Protein AF-A0A974S8L0-F1 (afdb_monomer_lite)

Organism: NCBI:txid2803784

InterPro domains:
  IPR029044 Nucleotide-diphospho-sugar transferases [G3DSA:3.90.550.10] (11-105)
  IPR029044 Nucleotide-diphospho-sugar transferases [SSF53448] (39-127)
  IPR032719 Glycosyltransferase WbsX [PTHR41244] (120-199)
  IPR060009 Glycosyltransferase WbsX, N-terminal domain [PF14307] (139-199)

Foldseek 3Di:
DAAPVQFDCALAWAAALLRDIDRPRHRHHCVDVVSQDKDFHLFGDPVDDDDDPVLCVVVVHFDCQLPPDECSRSVSSVVCVVVVHTHMRHSVDDDHDHPCPVVVVPDPVVVVVSNVSNSVVNCVVCNVVNVVLQDWDWDWDDDLFLADDPVCCVPPNPPDGCVVVLQPDDDPDPPRDDSPADDPLHSDHSVDVVSVVVLVPDDDDPDPPDDPGPGDRDRPDDDDDDDDDDDDDDDDDDDDDDDDDDDDDDDPDDDDDDDDDDDDDDD

Radius of gyration: 26.49 Å; chains: 1; bounding box: 68×62×64 Å

Structure (mmCIF, N/CA/C/O backbone):
data_AF-A0A974S8L0-F1
#
_entry.id   AF-A0A974S8L0-F1
#
loop_
_atom_site.group_PDB
_atom_site.id
_atom_site.type_symbol
_atom_site.label_atom_id
_atom_site.label_alt_id
_atom_site.label_comp_id
_atom_site.label_asym_id
_atom_site.label_entity_id
_atom_site.label_seq_id
_atom_site.pdbx_PDB_ins_code
_atom_site.Cartn_x
_atom_site.Cartn_y
_atom_site.Cartn_z
_atom_site.occupancy
_atom_site.B_iso_or_equiv
_atom_site.auth_seq_id
_atom_site.auth_comp_id
_atom_site.auth_asym_id
_atom_site.auth_atom_id
_atom_site.pdbx_PDB_model_num
ATOM 1 N N . MET A 1 1 ? 4.505 -12.274 -2.810 1.00 94.00 1 MET A N 1
ATOM 2 C CA . MET A 1 1 ? 5.788 -12.666 -3.439 1.00 94.00 1 MET A CA 1
ATOM 3 C C . MET A 1 1 ? 6.814 -12.930 -2.352 1.00 94.00 1 MET A C 1
ATOM 5 O O . MET A 1 1 ? 6.882 -12.153 -1.404 1.00 94.00 1 MET A O 1
ATOM 9 N N . LEU A 1 2 ? 7.592 -14.001 -2.487 1.00 96.12 2 LEU A N 1
ATOM 10 C CA . LEU A 1 2 ? 8.579 -14.453 -1.506 1.00 96.12 2 LEU A CA 1
ATOM 11 C C . LEU A 1 2 ? 9.992 -14.425 -2.096 1.00 96.12 2 LEU A C 1
ATOM 13 O O . LEU A 1 2 ? 10.177 -14.644 -3.295 1.00 96.12 2 LEU A O 1
ATOM 17 N N . PHE A 1 3 ? 10.982 -14.203 -1.240 1.00 94.88 3 PHE A N 1
ATOM 18 C CA . PHE A 1 3 ? 12.377 -14.482 -1.555 1.00 94.88 3 PHE A CA 1
ATOM 19 C C . PHE A 1 3 ? 12.633 -16.000 -1.598 1.00 94.88 3 PHE A C 1
ATOM 21 O O . PHE A 1 3 ? 11.868 -16.770 -1.012 1.00 94.88 3 PHE A O 1
ATOM 28 N N . PRO A 1 4 ? 13.738 -16.461 -2.220 1.00 94.38 4 PRO A N 1
ATOM 29 C CA . PRO A 1 4 ? 14.104 -17.882 -2.234 1.00 94.38 4 PRO A CA 1
ATOM 30 C C . PRO A 1 4 ? 14.345 -18.489 -0.846 1.00 94.38 4 PRO A C 1
ATOM 32 O O . PRO A 1 4 ? 14.264 -19.700 -0.687 1.00 94.38 4 PRO A O 1
ATOM 35 N N . ASP A 1 5 ? 14.636 -17.657 0.157 1.00 94.44 5 ASP A N 1
ATOM 36 C CA . ASP A 1 5 ? 14.804 -18.068 1.554 1.00 94.44 5 ASP A CA 1
ATOM 37 C C . ASP A 1 5 ? 13.479 -18.128 2.342 1.00 94.44 5 ASP A C 1
ATOM 39 O O . ASP A 1 5 ? 13.491 -18.346 3.552 1.00 94.44 5 ASP A O 1
ATOM 43 N N . GLY A 1 6 ? 12.342 -17.922 1.670 1.00 95.25 6 GLY A N 1
ATOM 44 C CA . GLY A 1 6 ? 11.003 -17.979 2.255 1.00 95.25 6 GLY A CA 1
ATOM 45 C C . GLY A 1 6 ? 10.542 -16.691 2.938 1.00 95.25 6 GLY A C 1
ATOM 46 O O . GLY A 1 6 ? 9.380 -16.606 3.329 1.00 95.25 6 GLY A O 1
ATOM 47 N N . ARG A 1 7 ? 11.392 -15.661 3.065 1.00 96.62 7 ARG A N 1
ATOM 48 C CA . ARG A 1 7 ? 10.963 -14.370 3.628 1.00 96.62 7 ARG A CA 1
ATOM 49 C C . ARG A 1 7 ? 10.050 -13.623 2.666 1.00 96.62 7 ARG A C 1
ATOM 51 O O . ARG A 1 7 ? 10.174 -13.735 1.444 1.00 96.62 7 ARG A O 1
ATOM 58 N N . LEU A 1 8 ? 9.168 -12.793 3.214 1.00 96.75 8 LEU A N 1
ATOM 59 C CA . LEU A 1 8 ? 8.282 -11.958 2.417 1.00 96.75 8 LEU A CA 1
ATOM 60 C C . LEU A 1 8 ? 9.104 -10.934 1.620 1.00 96.75 8 LEU A C 1
ATOM 62 O O . LEU A 1 8 ? 9.849 -10.134 2.190 1.00 96.75 8 LEU A O 1
ATOM 66 N N . GLN A 1 9 ? 8.973 -10.961 0.294 1.00 95.62 9 GLN A N 1
ATOM 67 C CA . GLN A 1 9 ? 9.556 -9.935 -0.569 1.00 95.62 9 GLN A CA 1
ATOM 68 C C . GLN A 1 9 ? 8.579 -8.771 -0.724 1.00 95.62 9 GLN A C 1
ATOM 70 O O . GLN A 1 9 ? 8.951 -7.617 -0.539 1.00 95.62 9 GLN A O 1
ATOM 75 N N . GLU A 1 10 ? 7.325 -9.080 -1.055 1.00 95.44 10 GLU A N 1
ATOM 76 C CA . GLU A 1 10 ? 6.304 -8.070 -1.308 1.00 95.44 10 GLU A CA 1
ATOM 77 C C . GLU A 1 10 ? 4.897 -8.642 -1.076 1.00 95.44 10 GLU A C 1
ATOM 79 O O . GLU A 1 10 ? 4.515 -9.651 -1.684 1.00 95.44 10 GLU A O 1
ATOM 84 N N . ALA A 1 11 ? 4.112 -7.961 -0.236 1.00 96.44 11 ALA A N 1
ATOM 85 C CA . ALA A 1 11 ? 2.671 -8.159 -0.070 1.00 96.44 11 ALA A CA 1
ATOM 86 C C . ALA A 1 11 ? 1.878 -6.980 -0.680 1.00 96.44 11 ALA A C 1
ATOM 88 O O . ALA A 1 11 ? 1.072 -6.316 -0.011 1.00 96.44 11 ALA A O 1
ATOM 89 N N . GLY A 1 12 ? 2.179 -6.703 -1.951 1.00 94.88 12 GLY A N 1
ATOM 90 C CA . GLY A 1 12 ? 1.879 -5.469 -2.680 1.00 94.88 12 GLY A CA 1
ATOM 91 C C . GLY A 1 12 ? 2.792 -4.299 -2.299 1.00 94.88 12 GLY A C 1
ATOM 92 O O . GLY A 1 12 ? 3.644 -4.418 -1.415 1.00 94.88 12 GLY A O 1
ATOM 93 N N . ALA A 1 13 ? 2.600 -3.156 -2.952 1.00 95.31 13 ALA A N 1
ATOM 94 C CA . ALA A 1 13 ? 3.464 -1.995 -2.783 1.00 95.31 13 ALA A CA 1
ATOM 95 C C . ALA A 1 13 ? 2.681 -0.705 -2.494 1.00 95.31 13 ALA A C 1
ATOM 97 O O . ALA A 1 13 ? 1.493 -0.564 -2.821 1.00 95.31 13 ALA A O 1
ATOM 98 N N . ARG A 1 14 ? 3.360 0.237 -1.836 1.00 93.44 14 ARG A N 1
ATOM 99 C CA . ARG A 1 14 ? 2.897 1.614 -1.625 1.00 93.44 14 ARG A CA 1
ATOM 100 C C . ARG A 1 14 ? 3.761 2.577 -2.408 1.00 93.44 14 ARG A C 1
ATOM 102 O O . ARG A 1 14 ? 4.927 2.290 -2.669 1.00 93.44 14 ARG A O 1
ATOM 109 N N . ILE A 1 15 ? 3.184 3.729 -2.726 1.00 94.12 15 ILE A N 1
ATOM 110 C CA . ILE A 1 15 ? 3.930 4.824 -3.332 1.00 94.12 15 ILE A CA 1
ATOM 111 C C . ILE A 1 15 ? 3.785 6.100 -2.506 1.00 94.12 15 ILE A C 1
ATOM 113 O O . ILE A 1 15 ? 2.684 6.475 -2.091 1.00 94.12 15 ILE A O 1
ATOM 117 N N . GLY A 1 16 ? 4.923 6.724 -2.219 1.00 91.56 16 GLY A N 1
ATOM 118 C CA . GLY A 1 16 ? 5.024 8.019 -1.569 1.00 91.56 16 GLY A CA 1
ATOM 119 C C . GLY A 1 16 ? 4.669 9.155 -2.521 1.00 91.56 16 GLY A C 1
ATOM 120 O O . GLY A 1 16 ? 4.618 8.991 -3.741 1.00 91.56 16 GLY A O 1
ATOM 121 N N . VAL A 1 17 ? 4.440 10.340 -1.956 1.00 90.19 17 VAL A N 1
ATOM 122 C CA . VAL A 1 17 ? 4.117 11.543 -2.744 1.00 90.19 17 VAL A CA 1
ATOM 123 C C . VAL A 1 17 ? 5.271 12.025 -3.621 1.00 90.19 17 VAL A C 1
ATOM 125 O O . VAL A 1 17 ? 5.050 12.680 -4.629 1.00 90.19 17 VAL A O 1
ATOM 128 N N . ASP A 1 18 ? 6.494 11.659 -3.257 1.00 90.62 18 ASP A N 1
ATOM 129 C CA . ASP A 1 18 ? 7.726 11.877 -4.016 1.00 90.62 18 ASP A CA 1
ATOM 130 C C . ASP A 1 18 ? 8.000 10.757 -5.040 1.00 90.62 18 ASP A C 1
ATOM 132 O O . ASP A 1 18 ? 9.079 10.692 -5.627 1.00 90.62 18 ASP A O 1
ATOM 136 N N . GLY A 1 19 ? 7.043 9.845 -5.238 1.00 91.75 19 GLY A N 1
ATOM 137 C CA . GLY A 1 19 ? 7.189 8.691 -6.118 1.00 91.75 19 GLY A CA 1
ATOM 138 C C . GLY A 1 19 ? 8.106 7.603 -5.560 1.00 91.75 19 GLY A C 1
ATOM 139 O O . GLY A 1 19 ? 8.506 6.711 -6.305 1.00 91.75 19 GLY A O 1
ATOM 140 N N . THR A 1 20 ? 8.502 7.654 -4.283 1.00 92.19 20 THR A N 1
ATOM 141 C CA . THR A 1 20 ? 9.249 6.550 -3.662 1.00 92.19 20 THR A CA 1
ATOM 142 C C . THR A 1 20 ? 8.369 5.317 -3.523 1.00 92.19 20 THR A C 1
ATOM 144 O O . THR A 1 20 ? 7.219 5.399 -3.099 1.00 92.19 20 THR A O 1
ATOM 147 N N . SER A 1 21 ? 8.908 4.158 -3.889 1.00 92.44 21 SER A N 1
ATOM 148 C CA . SER A 1 21 ? 8.219 2.882 -3.725 1.00 92.44 21 SER A CA 1
ATOM 149 C C . SER A 1 21 ? 8.613 2.205 -2.412 1.00 92.44 21 SER A C 1
ATOM 151 O O . SER A 1 21 ? 9.793 2.131 -2.065 1.00 92.44 21 SER A O 1
ATOM 153 N N . GLU A 1 22 ? 7.617 1.663 -1.714 1.00 93.44 22 GLU A N 1
ATOM 154 C CA . GLU A 1 22 ? 7.783 0.800 -0.548 1.00 93.44 22 GLU A CA 1
ATOM 155 C C . GLU A 1 22 ? 7.172 -0.581 -0.838 1.00 93.44 22 GLU A C 1
ATOM 157 O O . GLU A 1 22 ? 5.959 -0.713 -1.029 1.00 93.44 22 GLU A O 1
ATOM 162 N N . MET A 1 23 ? 8.000 -1.629 -0.798 1.00 94.31 23 MET A N 1
ATOM 163 C CA . MET A 1 23 ? 7.526 -3.016 -0.783 1.00 94.31 23 MET A CA 1
ATOM 164 C C . MET A 1 23 ? 6.928 -3.335 0.592 1.00 94.31 23 MET A C 1
ATOM 166 O O . MET A 1 23 ? 7.632 -3.353 1.607 1.00 94.31 23 MET A O 1
ATOM 170 N N . ILE A 1 24 ? 5.622 -3.597 0.646 1.00 95.69 24 ILE A N 1
ATOM 171 C CA . ILE A 1 24 ? 4.926 -3.839 1.912 1.00 95.69 24 ILE A CA 1
ATOM 172 C C . ILE A 1 24 ? 5.385 -5.182 2.489 1.00 95.69 24 ILE A C 1
ATOM 174 O O . ILE A 1 24 ? 5.209 -6.225 1.859 1.00 95.69 24 ILE A O 1
ATOM 178 N N . GLY A 1 25 ? 5.911 -5.155 3.717 1.00 95.50 25 GLY A N 1
ATOM 179 C CA . GLY A 1 25 ? 6.327 -6.362 4.440 1.00 95.50 25 GLY A CA 1
ATOM 180 C C . GLY A 1 25 ? 7.698 -6.907 4.031 1.00 95.50 25 GLY A C 1
ATOM 181 O O . GLY A 1 25 ? 7.990 -8.068 4.294 1.00 95.50 25 GLY A O 1
ATOM 182 N N . LEU A 1 26 ? 8.544 -6.086 3.403 1.00 96.19 26 LEU A N 1
ATOM 183 C CA . LEU A 1 26 ? 9.889 -6.477 2.984 1.00 96.19 26 LEU A CA 1
ATOM 184 C C . LEU A 1 26 ? 10.700 -7.127 4.128 1.00 96.19 26 LEU A C 1
ATOM 186 O O . LEU A 1 26 ? 10.880 -6.538 5.198 1.00 96.19 26 LEU A O 1
ATOM 190 N N . PHE A 1 27 ? 11.222 -8.329 3.865 1.00 96.50 27 PHE A N 1
ATOM 191 C CA . PHE A 1 27 ? 11.987 -9.186 4.784 1.00 96.50 27 PHE A CA 1
ATOM 192 C C . PHE A 1 27 ? 11.232 -9.674 6.026 1.00 96.50 27 PHE A C 1
ATOM 194 O O . PHE A 1 27 ? 11.862 -10.117 6.990 1.00 96.50 27 PHE A O 1
ATOM 201 N N . ASP A 1 28 ? 9.909 -9.568 6.042 1.00 97.25 28 ASP A N 1
ATOM 202 C CA . ASP A 1 28 ? 9.086 -10.012 7.161 1.00 97.25 28 ASP A CA 1
ATOM 203 C C . ASP A 1 28 ? 8.731 -11.504 7.063 1.00 97.25 28 ASP A C 1
ATOM 205 O O . ASP A 1 28 ? 8.969 -12.153 6.041 1.00 97.25 28 ASP A O 1
ATOM 209 N N . ASP A 1 29 ? 8.160 -12.050 8.135 1.00 96.75 29 ASP A N 1
ATOM 210 C CA . ASP A 1 29 ? 7.632 -13.416 8.150 1.00 96.75 29 ASP A CA 1
ATOM 211 C C . ASP A 1 29 ? 6.249 -13.445 7.466 1.00 96.75 29 ASP A C 1
ATOM 213 O O . ASP A 1 29 ? 5.315 -12.817 7.982 1.00 96.75 29 ASP A O 1
ATOM 217 N N . PRO A 1 30 ? 6.088 -14.143 6.321 1.00 95.81 30 PRO A N 1
ATOM 218 C CA . PRO A 1 30 ? 4.823 -14.185 5.588 1.00 95.81 30 PRO A CA 1
ATOM 219 C C . PRO A 1 30 ? 3.697 -14.887 6.361 1.00 95.81 30 PRO A C 1
ATOM 221 O O . PRO A 1 30 ? 2.532 -14.631 6.077 1.00 95.81 30 PRO A O 1
ATOM 224 N N . SER A 1 31 ? 4.003 -15.713 7.369 1.00 95.38 31 SER A N 1
ATOM 225 C CA . SER A 1 31 ? 2.989 -16.422 8.162 1.00 95.38 31 SER A CA 1
ATOM 226 C C . SER A 1 31 ? 2.181 -15.500 9.085 1.00 95.38 31 SER A C 1
ATOM 228 O O . SER A 1 31 ? 1.117 -15.881 9.583 1.00 95.38 31 SER A O 1
ATOM 230 N N . LEU A 1 32 ? 2.649 -14.266 9.306 1.00 96.19 32 LEU A N 1
ATOM 231 C CA . LEU A 1 32 ? 2.006 -13.332 10.220 1.00 96.19 32 LEU A CA 1
ATOM 232 C C . LEU A 1 32 ? 0.614 -12.919 9.707 1.00 96.19 32 LEU A C 1
ATOM 234 O O . LEU A 1 32 ? 0.487 -12.494 8.557 1.00 96.19 32 LEU A O 1
ATOM 238 N N . PRO A 1 33 ? -0.432 -12.913 10.564 1.00 95.19 33 PRO A N 1
ATOM 239 C CA . PRO A 1 33 ? -1.817 -12.691 10.130 1.00 95.19 33 PRO A CA 1
ATOM 240 C C . PRO A 1 33 ? -2.047 -11.421 9.299 1.00 95.19 33 PRO A C 1
ATOM 242 O O . PRO A 1 33 ? -2.882 -11.413 8.399 1.00 95.19 33 PRO A O 1
ATOM 245 N N . ARG A 1 34 ? -1.274 -10.353 9.540 1.00 93.62 34 ARG A N 1
ATOM 246 C CA . ARG A 1 34 ? -1.347 -9.090 8.777 1.00 93.62 34 ARG A CA 1
ATOM 247 C C . ARG A 1 34 ? -1.040 -9.245 7.279 1.00 93.62 34 ARG A C 1
ATOM 249 O O . ARG A 1 34 ? -1.461 -8.406 6.479 1.00 93.62 34 ARG A O 1
ATOM 256 N N . TRP A 1 35 ? -0.316 -10.290 6.887 1.00 95.88 35 TRP A N 1
ATOM 257 C CA . TRP A 1 35 ? 0.030 -10.582 5.495 1.00 95.88 35 TRP A CA 1
ATOM 258 C C . TRP A 1 35 ? -0.897 -11.596 4.841 1.00 95.88 35 TRP A C 1
ATOM 260 O O . TRP A 1 35 ? -0.867 -11.713 3.622 1.00 95.88 35 TRP A O 1
ATOM 270 N N . ASN A 1 36 ? -1.806 -12.194 5.611 1.00 95.38 36 ASN A N 1
ATOM 271 C CA . ASN A 1 36 ? -2.760 -13.206 5.156 1.00 95.38 36 ASN A CA 1
ATOM 272 C C . ASN A 1 36 ? -4.165 -12.629 4.939 1.00 95.38 36 ASN A C 1
ATOM 274 O O . ASN A 1 36 ? -5.168 -13.332 5.020 1.00 95.38 36 ASN A O 1
ATOM 278 N N . VAL A 1 37 ? -4.242 -11.322 4.670 1.00 95.06 37 VAL A N 1
ATOM 279 C CA . VAL A 1 37 ? -5.494 -10.610 4.400 1.00 95.06 37 VAL A CA 1
ATOM 280 C C . VAL A 1 37 ? -5.424 -9.955 3.030 1.00 95.06 37 VAL A C 1
ATOM 282 O O . VAL A 1 37 ? -4.545 -9.127 2.761 1.00 95.06 37 VAL A O 1
ATOM 285 N N . ARG A 1 38 ? -6.399 -10.305 2.188 1.00 97.06 38 ARG A N 1
ATOM 286 C CA . ARG A 1 38 ? -6.632 -9.677 0.890 1.00 97.06 38 ARG A CA 1
ATOM 287 C C . ARG A 1 38 ? -6.944 -8.196 1.079 1.00 97.06 38 ARG A C 1
ATOM 289 O O . ARG A 1 38 ? -7.822 -7.840 1.863 1.00 97.06 38 ARG A O 1
ATOM 296 N N . ARG A 1 39 ? -6.239 -7.325 0.360 1.00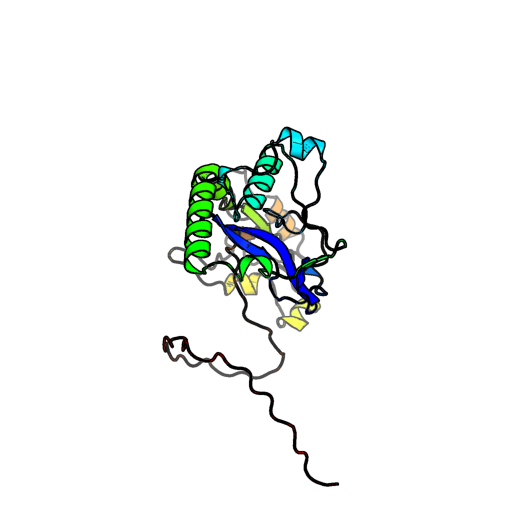 95.44 39 ARG A N 1
ATOM 297 C CA . ARG A 1 39 ? -6.388 -5.869 0.510 1.00 95.44 39 ARG A CA 1
ATOM 298 C C . ARG A 1 39 ? -6.047 -5.121 -0.763 1.00 95.44 39 ARG A C 1
ATOM 300 O O . ARG A 1 39 ? -5.288 -5.608 -1.597 1.00 95.44 39 ARG A O 1
ATOM 307 N N . GLU A 1 40 ? -6.569 -3.908 -0.864 1.00 96.12 40 GLU A N 1
ATOM 308 C CA . GLU A 1 40 ? -6.143 -2.970 -1.894 1.00 96.12 40 GLU A CA 1
ATOM 309 C C . GLU A 1 40 ? -4.746 -2.423 -1.577 1.00 96.12 40 GLU A C 1
ATOM 311 O O . GLU A 1 40 ? -4.415 -2.141 -0.420 1.00 96.12 40 GLU A O 1
ATOM 316 N N . VAL A 1 41 ? -3.926 -2.294 -2.614 1.00 95.50 41 VAL A N 1
ATOM 317 C CA . VAL A 1 41 ? -2.560 -1.754 -2.554 1.00 95.50 41 VAL A CA 1
ATOM 318 C C . VAL A 1 41 ? -2.399 -0.666 -3.609 1.00 95.50 41 VAL A C 1
ATOM 320 O O . VAL A 1 41 ? -3.249 -0.534 -4.491 1.00 95.50 41 VAL A O 1
ATOM 323 N N . ASP A 1 42 ? -1.355 0.162 -3.509 1.00 94.81 42 ASP A N 1
ATOM 324 C CA . ASP A 1 42 ? -1.231 1.275 -4.452 1.00 94.81 42 ASP A CA 1
ATOM 325 C C . ASP A 1 42 ? -0.855 0.778 -5.850 1.00 94.81 42 ASP A C 1
ATOM 327 O O . ASP A 1 42 ? -1.404 1.275 -6.839 1.00 94.81 42 ASP A O 1
ATOM 331 N N . TYR A 1 43 ? 0.030 -0.220 -5.902 1.00 95.94 43 TYR A N 1
ATOM 332 C CA . TYR A 1 43 ? 0.385 -0.974 -7.094 1.00 95.94 43 TYR A CA 1
ATOM 333 C C . TYR A 1 43 ? 0.930 -2.370 -6.716 1.00 95.94 43 TYR A C 1
ATOM 335 O O . TYR A 1 43 ? 1.142 -2.662 -5.533 1.00 95.94 43 TYR A O 1
ATOM 343 N N . ALA A 1 44 ? 1.124 -3.239 -7.708 1.00 94.12 44 ALA A N 1
ATOM 344 C CA . ALA A 1 44 ? 1.785 -4.536 -7.555 1.00 94.12 44 ALA A CA 1
ATOM 345 C C . ALA A 1 44 ? 2.955 -4.639 -8.537 1.00 94.12 44 ALA A C 1
ATOM 347 O O . ALA A 1 44 ? 2.838 -4.166 -9.671 1.00 94.12 44 ALA A O 1
ATOM 348 N N . SER A 1 45 ? 4.060 -5.249 -8.104 1.00 92.88 45 SER A N 1
ATOM 349 C CA . SER A 1 45 ? 5.265 -5.353 -8.926 1.00 92.88 45 SER A CA 1
ATOM 350 C C . SER A 1 45 ? 5.045 -6.153 -10.212 1.00 92.88 45 SER A C 1
ATOM 352 O O . SER A 1 45 ? 4.411 -7.214 -10.203 1.00 92.88 45 SER A O 1
ATOM 354 N N . GLY A 1 46 ? 5.661 -5.703 -11.310 1.00 90.00 46 GLY A N 1
ATOM 355 C CA . GLY A 1 46 ? 5.564 -6.349 -12.627 1.00 90.00 46 GLY A CA 1
ATOM 356 C C . GLY A 1 46 ? 6.015 -7.818 -12.650 1.00 90.00 46 GLY A C 1
ATOM 357 O O . GLY A 1 46 ? 5.555 -8.595 -13.483 1.00 90.00 46 GLY A O 1
ATOM 358 N N . ALA A 1 47 ? 6.848 -8.235 -11.690 1.00 90.12 47 ALA A N 1
ATOM 359 C CA . ALA A 1 47 ? 7.283 -9.624 -11.529 1.00 90.12 47 ALA A CA 1
ATOM 360 C C . ALA A 1 47 ? 6.161 -10.595 -11.099 1.00 90.12 47 ALA A C 1
ATOM 362 O O . ALA A 1 47 ? 6.332 -11.807 -11.218 1.00 90.12 47 ALA A O 1
ATOM 363 N N . CYS A 1 48 ? 5.025 -10.102 -10.590 1.00 91.88 48 CYS A N 1
ATOM 364 C CA . CYS A 1 48 ? 3.879 -10.932 -10.216 1.00 91.88 48 CYS A CA 1
ATOM 365 C C . CYS A 1 48 ? 2.568 -10.138 -10.303 1.00 91.88 48 CYS A C 1
ATOM 367 O O . CYS A 1 48 ? 1.978 -9.762 -9.287 1.00 91.88 48 CYS A O 1
ATOM 369 N N . LEU A 1 49 ? 2.099 -9.910 -11.530 1.00 93.88 49 LEU A N 1
ATOM 370 C CA . LEU A 1 49 ? 0.850 -9.209 -11.815 1.00 93.88 49 LEU A CA 1
ATOM 371 C C . LEU A 1 49 ? -0.069 -10.080 -12.681 1.00 93.88 49 LEU A C 1
ATOM 373 O O . LEU A 1 49 ? 0.358 -10.622 -13.699 1.00 93.88 49 LEU A O 1
ATOM 377 N N . ALA A 1 50 ? -1.345 -10.169 -12.305 1.00 95.12 50 ALA A N 1
ATOM 378 C CA . ALA A 1 50 ? -2.383 -10.815 -13.103 1.00 95.12 50 ALA A CA 1
ATOM 379 C C . ALA A 1 50 ? -3.504 -9.817 -13.413 1.00 95.12 50 ALA A C 1
ATOM 381 O O . ALA A 1 50 ? -4.061 -9.185 -12.515 1.00 95.12 50 ALA A O 1
ATOM 382 N N . LEU A 1 51 ? -3.849 -9.684 -14.692 1.00 95.88 51 LEU A N 1
ATOM 383 C CA . LEU A 1 51 ? -4.932 -8.832 -15.173 1.00 95.88 51 LEU A CA 1
ATOM 384 C C . LEU A 1 51 ? -5.531 -9.395 -16.463 1.00 95.88 51 LEU A C 1
ATOM 386 O O . LEU A 1 51 ? -4.909 -10.196 -17.159 1.00 95.88 51 LEU A O 1
ATOM 390 N N . ARG A 1 52 ? -6.753 -8.962 -16.784 1.00 97.31 52 ARG A N 1
ATOM 391 C CA . ARG A 1 52 ? -7.437 -9.331 -18.029 1.00 97.31 52 ARG A CA 1
ATOM 392 C C . ARG A 1 52 ? -6.650 -8.835 -19.242 1.00 97.31 52 ARG A C 1
ATOM 394 O O . ARG A 1 52 ? -6.229 -7.677 -19.276 1.00 97.31 52 ARG A O 1
ATOM 401 N N . ARG A 1 53 ? -6.474 -9.703 -20.241 1.00 97.25 53 ARG A N 1
ATOM 402 C CA . ARG A 1 53 ? -5.676 -9.415 -21.441 1.00 97.25 53 ARG A CA 1
ATOM 403 C C . ARG A 1 53 ? -6.254 -8.243 -22.227 1.00 97.25 53 ARG A C 1
ATOM 405 O O . ARG A 1 53 ? -5.504 -7.379 -22.660 1.00 97.25 53 ARG A O 1
ATOM 412 N N . GLU A 1 54 ? -7.568 -8.221 -22.390 1.00 97.69 54 GLU A N 1
ATOM 413 C CA . GLU A 1 54 ? -8.315 -7.161 -23.057 1.00 97.69 54 GLU A CA 1
ATOM 414 C C . GLU A 1 54 ? -8.091 -5.810 -22.371 1.00 97.69 54 GLU A C 1
ATOM 416 O O . GLU A 1 54 ? -7.757 -4.839 -23.033 1.00 97.69 54 GLU A O 1
ATOM 421 N N . VAL A 1 55 ? -8.099 -5.768 -21.034 1.00 97.00 55 VAL A N 1
ATOM 422 C CA . VAL A 1 55 ? -7.831 -4.535 -20.280 1.00 97.00 55 VAL A CA 1
ATOM 423 C C . VAL A 1 55 ? -6.390 -4.059 -20.485 1.00 97.00 55 VAL A C 1
ATOM 425 O O . VAL A 1 55 ? -6.160 -2.861 -20.634 1.00 97.00 55 VAL A O 1
ATOM 428 N N . PHE A 1 56 ? -5.417 -4.976 -20.503 1.00 97.69 56 PHE A N 1
ATOM 429 C CA . PHE A 1 56 ? -4.015 -4.638 -20.766 1.00 97.69 56 PHE A CA 1
ATOM 430 C C . PHE A 1 56 ? -3.810 -4.108 -22.192 1.00 97.69 56 PHE A C 1
ATOM 432 O O . PHE A 1 56 ? -3.120 -3.106 -22.382 1.00 97.69 56 PHE A O 1
ATOM 439 N N . ALA A 1 57 ? -4.444 -4.744 -23.181 1.00 97.12 57 ALA A N 1
ATOM 440 C CA . ALA A 1 57 ? -4.400 -4.322 -24.578 1.00 97.12 57 ALA A CA 1
ATOM 441 C C . ALA A 1 57 ? -5.059 -2.948 -24.780 1.00 97.12 57 ALA A C 1
ATOM 443 O O . ALA A 1 57 ? -4.451 -2.068 -25.384 1.00 97.12 57 ALA A O 1
ATOM 444 N N . ASP A 1 58 ? -6.234 -2.722 -24.188 1.00 96.75 58 ASP A N 1
ATOM 445 C CA . ASP A 1 58 ? -6.960 -1.446 -24.243 1.00 96.75 58 ASP A CA 1
ATOM 446 C C . ASP A 1 58 ? -6.215 -0.297 -23.549 1.00 96.75 58 ASP A C 1
ATOM 448 O O . ASP A 1 58 ? -6.532 0.877 -23.748 1.00 96.75 58 ASP A O 1
ATOM 452 N N . LEU A 1 59 ? -5.269 -0.616 -22.664 1.00 95.88 59 LEU A N 1
ATOM 453 C CA . LEU A 1 59 ? -4.379 0.346 -22.019 1.00 95.88 59 LEU A CA 1
ATOM 454 C C . LEU A 1 59 ? -3.105 0.622 -22.830 1.00 95.88 59 LEU A C 1
ATOM 456 O O . LEU A 1 59 ? -2.339 1.501 -22.443 1.00 95.88 59 LEU A O 1
ATOM 460 N N . GLY A 1 60 ? -2.862 -0.104 -23.925 1.00 96.62 60 GLY A N 1
ATOM 461 C CA . GLY A 1 60 ? -1.619 -0.019 -24.697 1.00 96.62 60 GLY A CA 1
ATOM 462 C C . GLY A 1 60 ? -0.423 -0.694 -24.018 1.00 96.62 60 GLY A C 1
ATOM 463 O O . GLY A 1 60 ? 0.716 -0.443 -24.395 1.00 96.62 60 GLY A O 1
ATOM 464 N N . GLY A 1 61 ? -0.662 -1.547 -23.017 1.00 96.00 61 GLY A N 1
ATOM 465 C CA . GLY A 1 61 ? 0.382 -2.244 -22.273 1.00 96.00 61 GLY A CA 1
ATOM 466 C C . GLY A 1 61 ? 1.210 -1.346 -21.344 1.00 96.00 61 GLY A C 1
ATOM 467 O O . GLY A 1 61 ? 0.700 -0.377 -20.768 1.00 96.00 61 GLY A O 1
ATOM 468 N N . PHE A 1 62 ? 2.485 -1.699 -21.156 1.00 97.12 62 PHE A N 1
ATOM 469 C CA . PHE A 1 62 ? 3.460 -0.874 -20.435 1.00 97.12 62 PHE A CA 1
ATOM 470 C C . PHE A 1 62 ? 3.886 0.324 -21.286 1.00 97.12 62 PHE A C 1
ATOM 472 O O . PHE A 1 62 ? 4.107 0.190 -22.487 1.00 97.12 62 PHE A O 1
ATOM 479 N N . ASP A 1 63 ? 4.026 1.489 -20.657 1.00 96.81 63 ASP A N 1
ATOM 480 C CA . ASP A 1 63 ? 4.426 2.704 -21.360 1.00 96.81 63 ASP A CA 1
ATOM 481 C C . ASP A 1 63 ? 5.947 2.742 -21.570 1.00 96.81 63 ASP A C 1
ATOM 483 O O . ASP A 1 63 ? 6.734 2.606 -20.628 1.00 96.81 63 ASP A O 1
ATOM 487 N N . ILE A 1 64 ? 6.359 2.969 -22.817 1.00 96.44 64 ILE A N 1
ATOM 488 C CA . ILE A 1 64 ? 7.763 3.011 -23.231 1.00 96.44 64 ILE A CA 1
ATOM 489 C C . ILE A 1 64 ? 8.558 4.151 -22.587 1.00 96.44 64 ILE A C 1
ATOM 491 O O . ILE A 1 64 ? 9.786 4.087 -22.569 1.00 96.44 64 ILE A O 1
ATOM 495 N N . VAL A 1 65 ? 7.894 5.157 -22.003 1.00 96.81 65 VAL A N 1
ATOM 496 C CA . VAL A 1 65 ? 8.554 6.231 -21.242 1.00 96.81 65 VAL A CA 1
ATOM 497 C C . VAL A 1 65 ? 9.359 5.658 -20.071 1.00 96.81 65 VAL A C 1
ATOM 499 O O . VAL A 1 65 ? 10.411 6.197 -19.721 1.00 96.81 65 VAL A O 1
ATOM 502 N N . PHE A 1 66 ? 8.920 4.531 -19.506 1.00 96.81 66 PHE A N 1
ATOM 503 C CA . PHE A 1 66 ? 9.587 3.862 -18.388 1.00 96.81 66 PHE A CA 1
ATOM 504 C C . PHE A 1 66 ? 10.578 2.776 -18.827 1.00 96.81 66 PHE A C 1
ATOM 506 O O . PHE A 1 66 ? 11.234 2.156 -17.995 1.00 96.81 66 PHE A O 1
ATOM 513 N N . ALA A 1 67 ? 10.784 2.573 -20.130 1.00 93.75 67 ALA A N 1
ATOM 514 C CA . ALA A 1 67 ? 11.733 1.573 -20.600 1.00 93.75 67 ALA A CA 1
ATOM 515 C C . ALA A 1 67 ? 13.186 1.912 -20.179 1.00 93.75 67 ALA A C 1
ATOM 517 O O . ALA A 1 67 ? 13.590 3.084 -20.223 1.00 93.75 67 ALA A O 1
ATOM 518 N N . PRO A 1 68 ? 14.010 0.908 -19.821 1.00 92.69 68 PRO A N 1
ATOM 519 C CA . PRO A 1 68 ? 13.688 -0.523 -19.792 1.00 92.69 68 PRO A CA 1
ATOM 520 C C . PRO A 1 68 ? 13.101 -1.050 -18.468 1.00 92.69 68 PRO A C 1
ATOM 522 O O . PRO A 1 68 ? 12.743 -2.222 -18.426 1.00 92.69 68 PRO A O 1
ATOM 525 N N . ALA A 1 69 ? 13.062 -0.257 -17.394 1.00 92.44 69 ALA A N 1
ATOM 526 C CA . ALA A 1 69 ? 12.646 -0.717 -16.067 1.00 92.44 69 ALA A CA 1
ATOM 527 C C . ALA A 1 69 ? 12.367 0.451 -15.112 1.00 92.44 69 ALA A C 1
ATOM 529 O O . ALA A 1 69 ? 12.877 1.552 -15.317 1.00 92.44 69 ALA A O 1
ATOM 530 N N . TYR A 1 70 ? 11.715 0.136 -13.995 1.00 92.88 70 TYR A N 1
ATOM 531 C CA . TYR A 1 70 ? 11.271 1.036 -12.933 1.00 92.88 70 TYR A CA 1
ATOM 532 C C . TYR A 1 70 ? 10.076 1.911 -13.330 1.00 92.88 70 TYR A C 1
ATOM 534 O O . TYR A 1 70 ? 10.143 2.688 -14.281 1.00 92.88 70 TYR A O 1
ATOM 542 N N . CYS A 1 71 ? 9.046 1.882 -12.478 1.00 96.56 71 CYS A N 1
ATOM 543 C CA . CYS A 1 71 ? 7.796 2.648 -12.558 1.00 96.56 71 CYS A CA 1
ATOM 544 C C . CYS A 1 71 ? 6.810 2.219 -13.658 1.00 96.56 71 CYS A C 1
ATOM 546 O O . CYS A 1 71 ? 5.689 2.723 -13.662 1.00 96.56 71 CYS A O 1
ATOM 548 N N . GLU A 1 72 ? 7.157 1.291 -14.552 1.00 97.12 72 GLU A N 1
ATOM 549 C CA . GLU A 1 72 ? 6.251 0.792 -15.595 1.00 97.12 72 GLU A CA 1
ATOM 550 C C . GLU A 1 72 ? 5.028 0.064 -15.015 1.00 97.12 72 GLU A C 1
ATOM 552 O O . GLU A 1 72 ? 3.910 0.187 -15.520 1.00 97.12 72 GLU A O 1
ATOM 557 N N . ASP A 1 73 ? 5.237 -0.668 -13.926 1.00 96.31 73 ASP A N 1
ATOM 558 C CA . ASP A 1 73 ? 4.227 -1.426 -13.197 1.00 96.31 73 ASP A CA 1
ATOM 559 C C . ASP A 1 73 ? 3.344 -0.524 -12.328 1.00 96.31 73 ASP A C 1
ATOM 561 O O . ASP A 1 73 ? 2.114 -0.648 -12.351 1.00 96.31 73 ASP A O 1
ATOM 565 N N . ALA A 1 74 ? 3.953 0.432 -11.626 1.00 97.12 74 ALA A N 1
ATOM 566 C CA . ALA A 1 74 ? 3.252 1.475 -10.891 1.00 97.12 74 ALA A CA 1
ATOM 567 C C . ALA A 1 74 ? 2.374 2.322 -11.827 1.00 97.12 74 ALA A C 1
ATOM 569 O O . ALA A 1 74 ? 1.203 2.549 -11.522 1.00 97.12 74 ALA A O 1
ATOM 570 N N . ASP A 1 75 ? 2.893 2.730 -12.989 1.00 98.00 75 ASP A N 1
ATOM 571 C CA . ASP A 1 75 ? 2.144 3.492 -13.994 1.00 98.00 75 ASP A CA 1
ATOM 572 C C . ASP A 1 75 ? 0.958 2.699 -14.546 1.00 98.00 75 ASP A C 1
ATOM 574 O O . ASP A 1 75 ? -0.163 3.213 -14.578 1.00 98.00 75 ASP A O 1
ATOM 578 N N . LEU A 1 76 ? 1.166 1.431 -14.916 1.00 98.06 76 LEU A N 1
ATOM 579 C CA . LEU A 1 76 ? 0.079 0.558 -15.357 1.00 98.06 76 LEU A CA 1
ATOM 580 C C . LEU A 1 76 ? -1.016 0.449 -14.283 1.00 98.06 76 LEU A C 1
ATOM 582 O O . LEU A 1 76 ? -2.204 0.577 -14.588 1.00 98.06 76 LEU A O 1
ATOM 586 N N . CYS A 1 77 ? -0.628 0.259 -13.021 1.00 97.62 77 CYS A N 1
ATOM 587 C CA . CYS A 1 77 ? -1.555 0.195 -11.894 1.00 97.62 77 CYS A CA 1
ATOM 588 C C . CYS A 1 77 ? -2.318 1.508 -11.681 1.00 97.62 77 CYS A C 1
ATOM 590 O O . CYS A 1 77 ? -3.517 1.481 -11.405 1.00 97.62 77 CYS A O 1
ATOM 592 N N . PHE A 1 78 ? -1.668 2.660 -11.842 1.00 97.31 78 PHE A N 1
ATOM 593 C CA . PHE A 1 78 ? -2.330 3.959 -11.739 1.00 97.31 78 PHE A CA 1
ATOM 594 C C . PHE A 1 78 ? -3.319 4.182 -12.889 1.00 97.31 78 PHE A C 1
ATOM 596 O O . PHE A 1 78 ? -4.460 4.569 -12.635 1.00 97.31 78 PHE A O 1
ATOM 603 N N . ARG A 1 79 ? -2.967 3.813 -14.128 1.00 97.56 79 ARG A N 1
ATOM 604 C CA . ARG A 1 79 ? -3.904 3.857 -15.267 1.00 97.56 79 ARG A CA 1
ATOM 605 C C . ARG A 1 79 ? -5.103 2.924 -15.093 1.00 97.56 79 ARG A C 1
ATOM 607 O O . ARG A 1 79 ? -6.218 3.285 -15.463 1.00 97.56 79 ARG A O 1
ATOM 614 N N . LEU A 1 80 ? -4.911 1.741 -14.508 1.00 97.44 80 LEU A N 1
ATOM 615 C CA . LEU A 1 80 ? -6.020 0.851 -14.139 1.00 97.44 80 LEU A CA 1
ATOM 616 C C . LEU A 1 80 ? -6.956 1.528 -13.125 1.00 97.44 80 LEU A C 1
ATOM 618 O O . LEU A 1 80 ? -8.177 1.467 -13.272 1.00 97.44 80 LEU A O 1
ATOM 622 N N . ARG A 1 81 ? -6.392 2.211 -12.124 1.00 95.12 81 ARG A N 1
ATOM 623 C CA . ARG A 1 81 ? -7.157 2.926 -11.091 1.00 95.12 81 ARG A CA 1
ATOM 624 C C . ARG A 1 81 ? -7.935 4.120 -11.640 1.00 95.12 81 ARG A C 1
ATOM 626 O O . ARG A 1 81 ? -9.057 4.333 -11.191 1.00 95.12 81 ARG A O 1
ATOM 633 N N . GLU A 1 82 ? -7.402 4.844 -12.624 1.00 94.88 82 GLU A N 1
ATOM 634 C CA . GLU A 1 82 ? -8.139 5.900 -13.347 1.00 94.88 82 GLU A CA 1
ATOM 635 C C . GLU A 1 82 ? -9.390 5.358 -14.058 1.00 94.88 82 GLU A C 1
ATOM 637 O O . GLU A 1 82 ? -10.395 6.049 -14.187 1.00 94.88 82 GLU A O 1
ATOM 642 N N . ARG A 1 83 ? -9.389 4.075 -14.441 1.00 95.06 83 ARG A N 1
ATOM 643 C CA . ARG A 1 83 ? -10.571 3.384 -14.988 1.00 95.06 83 ARG A CA 1
ATOM 644 C C . ARG A 1 83 ? -11.506 2.816 -13.911 1.00 95.06 83 ARG A C 1
ATOM 646 O O . ARG A 1 83 ? -12.372 2.001 -14.218 1.00 95.06 83 ARG A O 1
ATOM 653 N N . GLY A 1 84 ? -11.316 3.186 -12.643 1.00 95.38 84 GLY A N 1
ATOM 654 C CA . 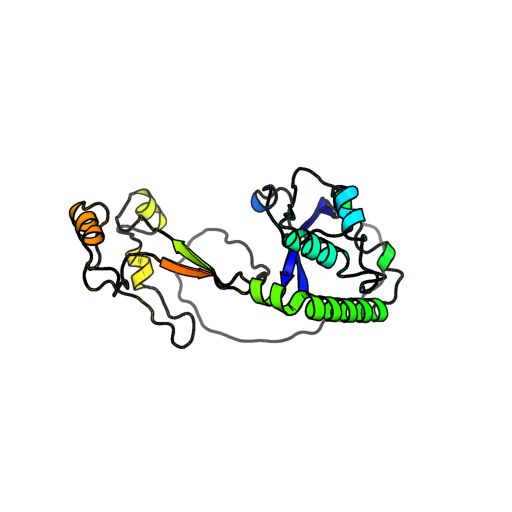GLY A 1 84 ? -12.101 2.680 -11.513 1.00 95.38 84 GLY A CA 1
ATOM 655 C C . GLY A 1 84 ? -11.805 1.224 -11.138 1.00 95.38 84 GLY A C 1
ATOM 656 O O . GLY A 1 84 ? -12.545 0.629 -10.353 1.00 95.38 84 GLY A O 1
ATOM 657 N N . LEU A 1 85 ? -10.739 0.626 -11.683 1.00 96.88 85 LEU A N 1
ATOM 658 C CA . LEU A 1 85 ? -10.313 -0.719 -11.307 1.00 96.88 85 LEU A CA 1
ATOM 659 C C . LEU A 1 85 ? -9.479 -0.682 -10.026 1.00 96.88 85 LEU A C 1
ATOM 661 O O . LEU A 1 85 ? -8.868 0.322 -9.663 1.00 96.88 85 LEU A O 1
ATOM 665 N N . ARG A 1 86 ? -9.451 -1.816 -9.331 1.00 96.69 86 ARG A N 1
ATOM 666 C CA . ARG A 1 86 ? -8.746 -1.966 -8.059 1.00 96.69 86 ARG A CA 1
ATOM 667 C C . ARG A 1 86 ? -7.510 -2.825 -8.227 1.00 96.69 86 ARG A C 1
ATOM 669 O O . ARG A 1 86 ? -7.553 -3.828 -8.936 1.00 96.69 86 ARG A O 1
ATOM 676 N N . ILE A 1 87 ? -6.452 -2.460 -7.514 1.00 97.62 87 ILE A N 1
ATOM 677 C CA . ILE A 1 87 ? -5.234 -3.261 -7.418 1.00 97.62 87 ILE A CA 1
ATOM 678 C C . ILE A 1 87 ? -5.270 -3.985 -6.084 1.00 97.62 87 ILE A C 1
ATOM 680 O O . ILE A 1 87 ? -5.356 -3.351 -5.033 1.00 97.62 87 ILE A O 1
ATOM 684 N N . VAL A 1 88 ? -5.263 -5.313 -6.132 1.00 97.75 88 VAL A N 1
ATOM 685 C CA . VAL A 1 88 ? -5.507 -6.157 -4.964 1.00 97.75 88 VAL A CA 1
ATOM 686 C C . VAL A 1 88 ? -4.332 -7.097 -4.762 1.00 97.75 88 VAL A C 1
ATOM 688 O O . VAL A 1 88 ? -3.933 -7.807 -5.680 1.00 97.75 88 VAL A O 1
ATOM 691 N N . TYR A 1 89 ? -3.813 -7.116 -3.540 1.00 97.69 89 TYR A N 1
ATOM 692 C CA . TYR A 1 89 ? -2.894 -8.142 -3.072 1.00 97.69 89 TYR A CA 1
ATOM 693 C C . TYR A 1 89 ? -3.679 -9.406 -2.691 1.00 97.69 89 TYR A C 1
ATOM 695 O O . TYR A 1 89 ? -4.622 -9.324 -1.897 1.00 97.69 89 TYR A O 1
ATOM 703 N N . GLU A 1 90 ? -3.278 -10.553 -3.248 1.00 97.06 90 GLU A N 1
ATOM 704 C CA . GLU A 1 90 ? -3.884 -11.868 -3.016 1.00 97.06 90 GLU A CA 1
ATOM 705 C C . GLU A 1 90 ? -2.915 -12.781 -2.243 1.00 97.06 90 GLU A C 1
ATOM 707 O O . GLU A 1 90 ? -1.984 -13.313 -2.850 1.00 97.06 90 GLU A O 1
ATOM 712 N N . PRO A 1 91 ? -3.092 -12.962 -0.919 1.00 96.00 91 PRO A N 1
ATOM 713 C CA . PRO A 1 91 ? -2.164 -13.745 -0.106 1.00 96.00 91 PRO A CA 1
ATOM 714 C C . PRO A 1 91 ? -2.169 -15.241 -0.423 1.00 96.00 91 PRO A C 1
ATOM 716 O O . PRO A 1 91 ? -1.178 -15.904 -0.154 1.00 96.00 91 PRO A O 1
ATOM 719 N N . THR A 1 92 ? -3.241 -15.788 -1.005 1.00 95.12 92 THR A N 1
ATOM 720 C CA . THR A 1 92 ? -3.289 -17.224 -1.335 1.00 95.12 92 THR A CA 1
ATOM 721 C C . THR A 1 92 ? -2.551 -17.568 -2.631 1.00 95.12 92 THR A C 1
ATOM 723 O O . THR A 1 92 ? -2.487 -18.737 -3.002 1.00 95.12 92 THR A O 1
ATOM 726 N N . SER A 1 93 ? -2.050 -16.565 -3.361 1.00 94.31 93 SER A N 1
ATOM 727 C CA . SER A 1 93 ? -1.303 -16.736 -4.606 1.00 94.31 93 SER A CA 1
ATOM 728 C C . SER A 1 93 ? 0.158 -16.368 -4.381 1.00 94.31 93 SER A C 1
ATOM 730 O O . SER A 1 93 ? 0.535 -15.194 -4.390 1.00 94.31 93 SER A O 1
ATOM 732 N N . GLU A 1 94 ? 0.999 -17.381 -4.213 1.00 94.19 94 GLU A N 1
ATOM 733 C CA . GLU A 1 94 ? 2.411 -17.202 -3.893 1.00 94.19 94 GLU A CA 1
ATOM 734 C C . GLU A 1 94 ? 3.315 -17.482 -5.096 1.00 94.19 94 GLU A C 1
ATOM 736 O O . GLU A 1 94 ? 3.084 -18.394 -5.888 1.00 94.19 94 GLU A O 1
ATOM 741 N N . ILE A 1 95 ? 4.380 -16.690 -5.215 1.00 94.38 95 ILE A N 1
ATOM 742 C CA . ILE A 1 95 ? 5.467 -16.914 -6.166 1.00 94.38 95 ILE A CA 1
ATOM 743 C C . ILE A 1 95 ? 6.793 -16.621 -5.474 1.00 94.38 95 ILE A C 1
ATOM 745 O O . ILE A 1 95 ? 6.905 -15.645 -4.718 1.00 94.38 95 ILE A O 1
ATOM 749 N N . VAL A 1 96 ? 7.790 -17.457 -5.750 1.00 95.12 96 VAL A N 1
ATOM 750 C CA . VAL A 1 96 ? 9.177 -17.242 -5.337 1.00 95.12 96 VAL A CA 1
ATOM 751 C C . VAL A 1 96 ? 9.890 -16.472 -6.439 1.00 95.12 96 VAL A C 1
ATOM 753 O O . VAL A 1 96 ? 9.903 -16.895 -7.594 1.00 95.12 96 VAL A O 1
ATOM 756 N N . HIS A 1 97 ? 10.482 -15.336 -6.086 1.00 92.75 97 HIS A N 1
ATOM 757 C CA . HIS A 1 97 ? 11.150 -14.453 -7.029 1.00 92.75 97 HIS A CA 1
ATOM 758 C C . HIS A 1 97 ? 12.606 -14.221 -6.624 1.00 92.75 97 HIS A C 1
ATOM 760 O O . HIS A 1 97 ? 12.924 -13.844 -5.498 1.00 92.75 97 HIS A O 1
ATOM 766 N N . HIS A 1 98 ? 13.515 -14.425 -7.576 1.00 86.88 98 HIS A N 1
ATOM 767 C CA . HIS A 1 98 ? 14.939 -14.183 -7.384 1.00 86.88 98 HIS A CA 1
ATOM 768 C C . HIS A 1 98 ? 15.270 -12.723 -7.724 1.00 86.88 98 HIS A C 1
ATOM 770 O O . HIS A 1 98 ? 15.697 -12.403 -8.837 1.00 86.88 98 HIS A O 1
ATOM 776 N N . LEU A 1 99 ? 15.040 -11.830 -6.758 1.00 77.25 99 LEU A N 1
ATOM 777 C CA . LEU A 1 99 ? 15.187 -10.386 -6.938 1.00 77.25 99 LEU A CA 1
ATOM 778 C C . LEU A 1 99 ? 16.556 -9.990 -7.512 1.00 77.25 99 LEU A C 1
ATOM 780 O O . LEU A 1 99 ? 17.605 -10.441 -7.053 1.00 77.25 99 LEU A O 1
ATOM 784 N N . SER A 1 100 ? 16.525 -9.088 -8.495 1.00 67.50 100 SER A N 1
ATOM 785 C CA . SER A 1 100 ? 17.702 -8.453 -9.096 1.00 67.50 100 SER A CA 1
ATOM 786 C C . SER A 1 100 ? 18.700 -9.399 -9.770 1.00 67.50 100 SER A C 1
ATOM 788 O O . SER A 1 100 ? 19.774 -8.941 -10.142 1.00 67.50 100 SER A O 1
ATOM 790 N N . VAL A 1 101 ? 18.378 -10.674 -10.017 1.00 65.31 101 VAL A N 1
ATOM 791 C CA . VAL A 1 101 ? 19.312 -11.599 -10.694 1.00 65.31 101 VAL A CA 1
ATOM 792 C C . VAL A 1 101 ? 19.692 -11.113 -12.096 1.00 65.31 101 VAL A C 1
ATOM 794 O O . VAL A 1 101 ? 20.871 -11.097 -12.434 1.00 65.31 101 VAL A O 1
ATOM 797 N N . THR A 1 102 ? 18.728 -10.633 -12.882 1.00 60.78 102 THR A N 1
ATOM 798 C CA . THR A 1 102 ? 18.968 -10.044 -14.213 1.00 60.78 102 THR A CA 1
ATOM 799 C C . THR A 1 102 ? 19.536 -8.631 -14.147 1.00 60.78 102 THR A C 1
ATOM 801 O O . THR A 1 102 ? 20.245 -8.199 -15.050 1.00 60.78 102 THR A O 1
ATOM 804 N N . ALA A 1 103 ? 19.255 -7.903 -13.066 1.00 61.75 103 ALA A N 1
ATOM 805 C CA . ALA A 1 103 ? 19.777 -6.563 -12.874 1.00 61.75 103 ALA A CA 1
ATOM 806 C C . ALA A 1 103 ? 21.236 -6.591 -12.400 1.00 61.75 103 ALA A C 1
ATOM 808 O O . ALA A 1 103 ? 21.980 -5.676 -12.718 1.00 61.75 103 ALA A O 1
ATOM 809 N N . ASN A 1 104 ? 21.688 -7.588 -11.639 1.00 61.03 104 ASN A N 1
ATOM 810 C CA . ASN A 1 104 ? 23.008 -7.602 -10.990 1.00 61.03 104 ASN A CA 1
ATOM 811 C C . ASN A 1 104 ? 24.203 -7.525 -11.955 1.00 61.03 104 ASN A C 1
ATOM 813 O O . ASN A 1 104 ? 25.275 -7.108 -11.532 1.00 61.03 104 ASN A O 1
ATOM 817 N N . SER A 1 105 ? 24.014 -7.844 -13.237 1.00 63.19 105 SER A N 1
ATOM 818 C CA . SER A 1 105 ? 25.017 -7.671 -14.299 1.00 63.19 105 SER A CA 1
ATOM 819 C C . SER A 1 105 ? 25.104 -6.246 -14.865 1.00 63.19 105 SER A C 1
ATOM 821 O O . SER A 1 105 ? 25.990 -5.959 -15.666 1.00 63.19 105 SER A O 1
ATOM 823 N N . ILE A 1 106 ? 24.185 -5.356 -14.484 1.00 72.62 106 ILE A N 1
ATOM 824 C CA . ILE A 1 106 ? 24.101 -3.971 -14.956 1.00 72.62 106 ILE A CA 1
ATOM 825 C C . ILE A 1 106 ? 24.795 -3.042 -13.953 1.00 72.62 106 ILE A C 1
ATOM 827 O O . ILE A 1 106 ? 24.606 -3.174 -12.739 1.00 72.62 106 ILE A O 1
ATOM 831 N N . ASP A 1 107 ? 25.542 -2.068 -14.478 1.00 85.38 107 ASP A N 1
ATOM 832 C CA . ASP A 1 107 ? 26.210 -1.016 -13.707 1.00 85.38 107 ASP A CA 1
ATOM 833 C C . ASP A 1 107 ? 25.266 -0.342 -12.693 1.00 85.38 107 ASP A C 1
ATOM 835 O O . ASP A 1 107 ? 24.148 0.072 -13.016 1.00 85.38 107 ASP A O 1
ATOM 839 N N . VAL A 1 108 ? 25.738 -0.208 -11.451 1.00 83.50 108 VAL A N 1
ATOM 840 C CA . VAL A 1 108 ? 24.965 0.376 -10.344 1.00 83.50 108 VAL A CA 1
ATOM 841 C C . VAL A 1 108 ? 24.653 1.847 -10.618 1.00 83.50 108 VAL A C 1
ATOM 843 O O . VAL A 1 108 ? 23.534 2.294 -10.360 1.00 83.50 108 VAL A O 1
ATOM 846 N N . GLY A 1 109 ? 25.602 2.589 -11.199 1.00 88.19 109 GLY A N 1
ATOM 847 C CA . GLY A 1 109 ? 25.403 3.993 -11.552 1.00 88.19 109 GLY A CA 1
ATOM 848 C C . GLY A 1 109 ? 24.315 4.173 -12.610 1.00 88.19 109 GLY A C 1
ATOM 849 O O . GLY A 1 109 ? 23.461 5.051 -12.485 1.00 88.19 109 GLY A O 1
ATOM 850 N N . TYR A 1 110 ? 24.304 3.317 -13.631 1.00 88.31 110 TYR A N 1
ATOM 851 C CA . TYR A 1 110 ? 23.261 3.286 -14.651 1.00 88.31 110 TYR A CA 1
ATOM 852 C C . TYR A 1 110 ? 21.885 2.998 -14.049 1.00 88.31 110 TYR A C 1
ATOM 854 O O . TYR A 1 110 ? 20.947 3.742 -14.329 1.00 88.31 110 TYR A O 1
ATOM 862 N N . LYS A 1 111 ? 21.761 1.981 -13.183 1.00 87.19 111 LYS A N 1
ATOM 863 C CA . LYS A 1 111 ? 20.485 1.669 -12.515 1.00 87.19 111 LYS A CA 1
ATOM 864 C C . LYS A 1 111 ? 19.962 2.842 -11.710 1.00 87.19 111 LYS A C 1
ATOM 866 O O . LYS A 1 111 ? 18.786 3.164 -11.817 1.00 87.19 111 LYS A O 1
ATOM 871 N N . HIS A 1 112 ? 20.832 3.475 -10.925 1.00 89.94 112 HIS A N 1
ATOM 872 C CA . HIS A 1 112 ? 20.440 4.614 -10.109 1.00 89.94 112 HIS A CA 1
ATOM 873 C C . HIS A 1 112 ? 19.934 5.762 -10.988 1.00 89.94 112 HIS A C 1
ATOM 875 O O . HIS A 1 112 ? 18.831 6.250 -10.773 1.00 89.94 112 HIS A O 1
ATOM 881 N N . ARG A 1 113 ? 20.670 6.120 -12.053 1.00 93.94 113 ARG A N 1
ATOM 882 C CA . ARG A 1 113 ? 20.231 7.149 -13.014 1.00 93.94 113 ARG A CA 1
ATOM 883 C C . ARG A 1 113 ? 18.906 6.796 -13.690 1.00 93.94 113 ARG A C 1
ATOM 885 O O . ARG A 1 113 ? 18.060 7.672 -13.840 1.00 93.94 113 ARG A O 1
ATOM 892 N N . LEU A 1 114 ? 18.719 5.538 -14.092 1.00 94.00 114 LEU A N 1
ATOM 893 C CA . LEU A 1 114 ? 17.479 5.075 -14.714 1.00 94.00 114 LEU A CA 1
ATOM 894 C C . LEU A 1 114 ? 16.298 5.155 -13.736 1.00 94.00 114 LEU A C 1
ATOM 896 O O . LEU A 1 114 ? 15.261 5.713 -14.088 1.00 94.00 114 LEU A O 1
ATOM 900 N N . ALA A 1 115 ? 16.473 4.653 -12.512 1.00 92.94 115 ALA A N 1
ATOM 901 C CA . ALA A 1 115 ? 15.457 4.699 -11.467 1.00 92.94 115 ALA A CA 1
ATOM 902 C C . ALA A 1 115 ? 15.071 6.146 -11.133 1.00 92.94 115 ALA A C 1
ATOM 904 O O . ALA A 1 115 ? 13.887 6.464 -11.115 1.00 92.94 115 ALA A O 1
ATOM 905 N N . THR A 1 116 ? 16.048 7.045 -10.964 1.00 95.75 116 THR A N 1
ATOM 906 C CA . THR A 1 116 ? 15.790 8.471 -10.720 1.00 95.75 116 THR A CA 1
ATOM 907 C C . THR A 1 116 ? 15.060 9.127 -11.891 1.00 95.75 116 THR A C 1
ATOM 909 O O . THR A 1 116 ? 14.068 9.817 -11.670 1.00 95.75 116 THR A O 1
ATOM 912 N N . ARG A 1 117 ? 15.494 8.889 -13.140 1.00 96.81 117 ARG A N 1
ATOM 913 C CA . ARG A 1 117 ? 14.821 9.422 -14.340 1.00 96.81 117 ARG A CA 1
ATOM 914 C C . ARG A 1 117 ? 13.354 8.995 -14.384 1.00 96.81 117 ARG A C 1
ATOM 916 O O . ARG A 1 117 ? 12.476 9.822 -14.611 1.00 96.81 117 ARG A O 1
ATOM 923 N N . ASN A 1 118 ? 13.090 7.707 -14.179 1.00 97.69 118 ASN A N 1
ATOM 924 C CA . ASN A 1 118 ? 11.740 7.159 -14.274 1.00 97.69 118 ASN A CA 1
ATOM 925 C C . ASN A 1 118 ? 10.857 7.547 -13.103 1.00 97.69 118 ASN A C 1
ATOM 927 O O . ASN A 1 118 ? 9.685 7.838 -13.314 1.00 97.69 118 ASN A O 1
ATOM 931 N N . GLN A 1 119 ? 11.421 7.652 -11.903 1.00 96.88 119 GLN A N 1
ATOM 932 C CA . GLN A 1 119 ? 10.721 8.216 -10.759 1.00 96.88 119 GLN A CA 1
ATOM 933 C C . GLN A 1 119 ? 10.310 9.669 -11.027 1.00 96.88 119 GLN A C 1
ATOM 935 O O . GLN A 1 119 ? 9.163 10.031 -10.789 1.00 96.88 119 GLN A O 1
ATOM 940 N N . GLN A 1 120 ? 11.203 10.496 -11.582 1.00 97.00 120 GLN A N 1
ATOM 941 C CA . GLN A 1 120 ? 10.876 11.877 -11.952 1.00 97.00 120 GLN A CA 1
ATOM 942 C C . GLN A 1 120 ? 9.769 11.938 -13.009 1.00 97.00 120 GLN A C 1
ATOM 944 O O . GLN A 1 120 ? 8.817 12.695 -12.842 1.00 97.00 120 GLN A O 1
ATOM 949 N N . ALA A 1 121 ? 9.851 11.117 -14.060 1.00 97.50 121 ALA A N 1
ATOM 950 C CA . ALA A 1 121 ? 8.803 11.028 -15.078 1.00 97.50 121 ALA A CA 1
ATOM 951 C C . ALA A 1 121 ? 7.458 10.570 -14.483 1.00 97.50 121 ALA A C 1
ATOM 953 O O . ALA A 1 121 ? 6.404 11.097 -14.839 1.00 97.50 121 ALA A O 1
ATOM 954 N N . PHE A 1 122 ? 7.491 9.627 -13.538 1.00 97.94 122 PHE A N 1
ATOM 955 C CA . PHE A 1 122 ? 6.308 9.139 -12.840 1.00 97.94 122 PHE A CA 1
ATOM 956 C C . PHE A 1 122 ? 5.669 10.236 -11.980 1.00 97.94 122 PHE A C 1
ATOM 958 O O . PHE A 1 122 ? 4.466 10.467 -12.085 1.00 97.94 122 PHE A O 1
ATOM 965 N N . VAL A 1 123 ? 6.464 10.962 -11.188 1.00 97.12 123 VAL A N 1
ATOM 966 C CA . VAL A 1 123 ? 5.988 12.092 -10.373 1.00 97.12 123 VAL A CA 1
ATOM 967 C C . VAL A 1 123 ? 5.431 13.211 -11.249 1.00 97.12 123 VAL A C 1
ATOM 969 O O . VAL A 1 123 ? 4.378 13.756 -10.938 1.00 97.12 123 VAL A O 1
ATOM 972 N N . GLN A 1 124 ? 6.081 13.528 -12.370 1.00 96.94 124 GLN A N 1
ATOM 973 C CA . GLN A 1 124 ? 5.576 14.526 -13.318 1.00 96.94 124 GLN A CA 1
ATOM 974 C C . GLN A 1 124 ? 4.224 14.122 -13.914 1.00 96.94 124 GLN A C 1
ATOM 976 O O . GLN A 1 124 ? 3.342 14.965 -14.052 1.00 96.94 124 GLN A O 1
ATOM 981 N N . ARG A 1 125 ? 4.042 12.839 -14.245 1.00 97.31 125 ARG A N 1
ATOM 982 C CA . ARG A 1 125 ? 2.786 12.320 -14.800 1.00 97.31 125 ARG A CA 1
ATOM 983 C C . ARG A 1 125 ? 1.661 12.264 -13.767 1.00 97.31 125 ARG A C 1
ATOM 985 O O . ARG A 1 125 ? 0.526 12.591 -14.094 1.00 97.31 125 ARG A O 1
ATOM 992 N N . TRP A 1 126 ? 1.964 11.824 -12.548 1.00 97.00 126 TRP A N 1
ATOM 993 C CA . TRP A 1 126 ? 0.964 11.481 -11.531 1.00 97.00 126 TRP A CA 1
ATOM 994 C C . TRP A 1 126 ? 0.902 12.464 -10.359 1.00 97.00 126 TRP A C 1
ATOM 996 O O . TRP A 1 126 ? 0.234 12.166 -9.374 1.00 97.00 126 TRP A O 1
ATOM 1006 N N . GLY A 1 127 ? 1.562 13.622 -10.445 1.00 93.62 127 GLY A N 1
ATOM 1007 C CA . GLY A 1 127 ? 1.726 14.576 -9.341 1.00 93.62 127 GLY A CA 1
ATOM 1008 C C . GLY A 1 127 ? 0.430 14.898 -8.594 1.00 93.62 127 GLY A C 1
ATOM 1009 O O . GLY A 1 127 ? 0.354 14.669 -7.391 1.00 93.62 127 GLY A O 1
ATOM 1010 N N . GLU A 1 128 ? -0.627 15.303 -9.305 1.00 91.81 128 GLU A N 1
ATOM 1011 C CA . GLU A 1 128 ? -1.942 15.582 -8.699 1.00 91.81 128 GLU A CA 1
ATOM 1012 C C . GLU A 1 128 ? -2.511 14.353 -7.966 1.00 91.81 128 GLU A C 1
ATOM 1014 O O . GLU A 1 128 ? -3.018 14.433 -6.842 1.00 91.81 128 GLU A O 1
ATOM 1019 N N . ARG A 1 129 ? -2.376 13.168 -8.574 1.00 91.75 129 ARG A N 1
ATOM 1020 C CA . ARG A 1 129 ? -2.853 11.917 -7.981 1.00 91.75 129 ARG A CA 1
ATOM 1021 C C . ARG A 1 129 ? -2.064 11.542 -6.728 1.00 91.75 129 ARG A C 1
ATOM 1023 O O . ARG A 1 129 ? -2.660 11.056 -5.764 1.00 91.75 129 ARG A O 1
ATOM 1030 N N . LEU A 1 130 ? -0.751 11.761 -6.746 1.00 92.75 130 LEU A N 1
ATOM 1031 C CA . LEU A 1 130 ? 0.159 11.518 -5.630 1.00 92.75 130 LEU A CA 1
ATOM 1032 C C . LEU A 1 130 ? -0.099 12.485 -4.476 1.00 92.75 130 LEU A C 1
ATOM 1034 O O . LEU A 1 130 ? -0.196 12.045 -3.332 1.00 92.75 130 LEU A O 1
ATOM 1038 N N . GLU A 1 131 ? -0.312 13.769 -4.754 1.00 89.06 131 GLU A N 1
ATOM 1039 C CA . GLU A 1 131 ? -0.730 14.747 -3.745 1.00 89.06 131 GLU A CA 1
ATOM 1040 C C . GLU A 1 131 ? -2.047 14.332 -3.076 1.00 89.06 131 GLU A C 1
ATOM 1042 O O . GLU A 1 131 ? -2.172 14.375 -1.848 1.00 89.06 131 GLU A O 1
ATOM 1047 N N . GLY A 1 132 ? -2.986 13.798 -3.862 1.00 85.38 132 GLY A N 1
ATOM 1048 C CA . GLY A 1 132 ? -4.224 13.201 -3.368 1.00 85.38 132 GLY A CA 1
ATOM 1049 C C . GLY A 1 132 ? -4.024 12.061 -2.357 1.00 85.38 132 GLY A C 1
ATOM 1050 O O . GLY A 1 132 ? -4.895 11.843 -1.509 1.00 85.38 132 GLY A O 1
ATOM 1051 N N . LEU A 1 133 ? -2.884 11.357 -2.363 1.00 81.12 133 LEU A N 1
ATOM 1052 C CA . LEU A 1 133 ? -2.566 10.325 -1.362 1.00 81.12 133 LEU A CA 1
ATOM 1053 C C . LEU A 1 133 ? -2.250 10.904 0.025 1.00 81.12 133 LEU A C 1
ATOM 1055 O O . LEU A 1 133 ? -2.444 10.205 1.023 1.00 81.12 133 LEU A O 1
ATOM 1059 N N . ASN A 1 134 ? -1.824 12.169 0.100 1.00 78.31 134 ASN A N 1
ATOM 1060 C CA . ASN A 1 134 ? -1.608 12.903 1.351 1.00 78.31 134 ASN A CA 1
ATOM 1061 C C . ASN A 1 134 ? -2.901 13.497 1.929 1.00 78.31 134 ASN A C 1
ATOM 1063 O O . ASN A 1 134 ? -2.861 14.153 2.976 1.00 78.31 134 ASN A O 1
ATOM 1067 N N . THR A 1 135 ? -4.050 13.256 1.287 1.00 79.69 135 THR A N 1
ATOM 1068 C CA . THR A 1 135 ? -5.346 13.700 1.800 1.00 79.69 135 THR A CA 1
ATOM 1069 C C . THR A 1 135 ? -5.571 13.138 3.196 1.00 79.69 135 THR A C 1
ATOM 1071 O O . THR A 1 135 ? -5.681 11.927 3.411 1.00 79.69 135 THR A O 1
ATOM 1074 N N . VAL A 1 136 ? -5.654 14.050 4.156 1.00 76.00 136 VAL A N 1
ATOM 1075 C CA . VAL A 1 136 ? -5.970 13.749 5.543 1.00 76.00 136 VAL A CA 1
ATOM 1076 C C . VAL A 1 136 ? -7.364 13.142 5.611 1.00 76.00 136 VAL A C 1
ATOM 1078 O O . VAL A 1 136 ? -8.340 13.761 5.185 1.00 76.00 136 VAL A O 1
ATOM 1081 N N . ARG A 1 137 ? -7.464 11.936 6.174 1.00 70.25 137 ARG A N 1
ATOM 1082 C CA . ARG A 1 137 ? -8.760 11.323 6.458 1.00 70.25 137 ARG A CA 1
ATOM 1083 C C . ARG A 1 137 ? -9.084 11.499 7.922 1.00 70.25 137 ARG A C 1
ATOM 1085 O O . ARG A 1 137 ? -8.356 11.059 8.808 1.00 70.25 137 ARG A O 1
ATOM 1092 N N . THR A 1 138 ? -10.221 12.124 8.153 1.00 74.19 138 THR A N 1
ATOM 1093 C CA . THR A 1 138 ? -10.821 12.210 9.468 1.00 74.19 138 THR A CA 1
ATOM 1094 C C . THR A 1 138 ? -11.447 10.864 9.804 1.00 74.19 138 THR A C 1
ATOM 1096 O O . THR A 1 138 ? -12.430 10.470 9.180 1.00 74.19 138 THR A O 1
ATOM 1099 N N . ILE A 1 139 ? -10.872 10.148 10.772 1.00 76.50 139 ILE A N 1
ATOM 1100 C CA . ILE A 1 139 ? -11.444 8.898 11.273 1.00 76.50 139 ILE A CA 1
ATOM 1101 C C . ILE A 1 139 ? -12.034 9.170 12.651 1.00 76.50 139 ILE A C 1
ATOM 1103 O O . ILE A 1 139 ? -11.359 9.668 13.552 1.00 76.50 139 ILE A O 1
ATOM 1107 N N . ALA A 1 140 ? -13.320 8.866 12.785 1.00 72.81 140 ALA A N 1
ATOM 1108 C CA . ALA A 1 140 ? -14.028 8.923 14.046 1.00 72.81 140 ALA A CA 1
ATOM 1109 C C . ALA A 1 140 ? -13.825 7.608 14.801 1.00 72.81 140 ALA A C 1
ATOM 1111 O O . ALA A 1 140 ? -14.295 6.562 14.354 1.00 72.81 140 ALA A O 1
ATOM 1112 N N . PHE A 1 141 ? -13.158 7.669 15.951 1.00 65.94 141 PHE A N 1
ATOM 1113 C CA . PHE A 1 141 ? -13.146 6.565 16.903 1.00 65.94 141 PHE A CA 1
ATOM 1114 C C . PHE A 1 141 ? -14.215 6.806 17.966 1.00 65.94 141 PHE A C 1
ATOM 1116 O O . PHE A 1 141 ? -14.235 7.857 18.610 1.00 65.94 141 PHE A O 1
ATOM 1123 N N . HIS A 1 142 ? -15.100 5.826 18.143 1.00 70.88 142 HIS A N 1
ATOM 1124 C CA . HIS A 1 142 ? -16.000 5.779 19.285 1.00 70.88 142 HIS A CA 1
ATOM 1125 C C . HIS A 1 142 ? -15.364 4.905 20.364 1.00 70.88 142 HIS A C 1
ATOM 1127 O O . HIS A 1 142 ? -15.160 3.711 20.146 1.00 70.88 142 HIS A O 1
ATOM 1133 N N . LEU A 1 143 ? -15.034 5.505 21.507 1.00 70.94 143 LEU A N 1
ATOM 1134 C CA . LEU A 1 143 ? -14.505 4.787 22.663 1.00 70.94 143 LEU A CA 1
ATOM 1135 C C . LEU A 1 143 ? -15.641 4.578 23.676 1.00 70.94 143 LEU A C 1
ATOM 1137 O O . LEU A 1 143 ? -16.096 5.556 24.271 1.00 70.94 143 LEU A O 1
ATOM 1141 N N . PRO A 1 144 ? -16.124 3.340 23.884 1.00 70.62 144 PRO A N 1
ATOM 1142 C CA . PRO A 1 144 ? -17.251 3.088 24.785 1.00 70.62 144 PRO A CA 1
ATOM 1143 C C . PRO A 1 144 ? -16.849 3.060 26.273 1.00 70.62 144 PRO A C 1
ATOM 1145 O O . PRO A 1 144 ? -17.712 3.004 27.146 1.00 70.62 144 PRO A O 1
ATOM 1148 N N . GLN A 1 145 ? -15.550 3.097 26.588 1.00 76.75 145 GLN A N 1
ATOM 1149 C CA . GLN A 1 145 ? -15.003 2.783 27.917 1.00 76.75 145 GLN A CA 1
ATOM 1150 C C . GLN A 1 145 ? -14.822 4.013 28.827 1.00 76.75 145 GLN A C 1
ATOM 1152 O O . GLN A 1 145 ? -13.824 4.163 29.531 1.00 76.75 145 GLN A O 1
ATOM 1157 N N . PHE A 1 146 ? -15.814 4.902 28.856 1.00 85.38 146 PHE A N 1
ATOM 1158 C CA . PHE A 1 146 ? -15.916 5.946 29.887 1.00 85.38 146 PHE A CA 1
ATOM 1159 C C . PHE A 1 146 ? -16.663 5.426 31.126 1.00 85.38 146 PHE A C 1
ATOM 1161 O O . PHE A 1 146 ? -17.552 6.090 31.637 1.00 85.38 146 PHE A O 1
ATOM 1168 N N . HIS A 1 147 ? -16.364 4.200 31.545 1.00 87.88 147 HIS A N 1
ATOM 1169 C CA . HIS A 1 147 ? -16.871 3.548 32.752 1.00 87.88 147 HIS A CA 1
ATOM 1170 C C . HIS A 1 147 ? -15.890 2.437 33.136 1.00 87.88 147 HIS A C 1
ATOM 1172 O O . HIS A 1 147 ? -15.133 1.957 32.285 1.00 87.88 147 HIS A O 1
ATOM 1178 N N . THR A 1 148 ? -15.866 2.054 34.406 1.00 89.19 148 THR A N 1
ATOM 1179 C CA . THR A 1 148 ? -14.962 1.007 34.888 1.00 89.19 148 THR A CA 1
ATOM 1180 C C . THR A 1 148 ? -15.530 -0.372 34.560 1.00 89.19 148 THR A C 1
ATOM 1182 O O . THR A 1 148 ? -16.740 -0.594 34.626 1.00 89.19 148 THR A O 1
ATOM 1185 N N . ILE A 1 149 ? -14.654 -1.313 34.206 1.00 89.38 149 ILE A N 1
ATOM 1186 C CA . ILE A 1 149 ? -14.994 -2.734 34.040 1.00 89.38 149 ILE A CA 1
ATOM 1187 C C . ILE A 1 149 ? -13.886 -3.600 34.656 1.00 89.38 149 ILE A C 1
ATOM 1189 O O . ILE A 1 149 ? -12.722 -3.175 34.648 1.00 89.38 149 ILE A O 1
ATOM 1193 N N . PRO A 1 150 ? -14.200 -4.810 35.160 1.00 91.31 150 PRO A N 1
ATOM 1194 C CA . PRO A 1 150 ? -13.220 -5.670 35.826 1.00 91.31 150 PRO A CA 1
ATOM 1195 C C . PRO A 1 150 ? -11.982 -5.980 34.976 1.00 91.31 150 PRO A C 1
ATOM 1197 O O . PRO A 1 150 ? -10.866 -6.051 35.489 1.00 91.31 150 PRO A O 1
ATOM 1200 N N . GLU A 1 151 ? -12.167 -6.160 33.672 1.00 90.62 151 GLU A N 1
ATOM 1201 C CA . GLU A 1 151 ? -11.104 -6.467 32.724 1.00 90.62 151 GLU A CA 1
ATOM 1202 C C . GLU A 1 151 ? -10.100 -5.313 32.613 1.00 90.62 151 GLU A C 1
ATOM 1204 O O . GLU A 1 151 ? -8.893 -5.527 32.717 1.00 90.62 151 GLU A O 1
ATOM 1209 N N . ASN A 1 152 ? -10.589 -4.078 32.482 1.00 87.50 152 ASN A N 1
ATOM 1210 C CA . ASN A 1 152 ? -9.735 -2.895 32.412 1.00 87.50 152 ASN A CA 1
ATOM 1211 C C . ASN A 1 152 ? -9.012 -2.641 33.727 1.00 87.50 152 ASN A C 1
ATOM 1213 O O . ASN A 1 152 ? -7.812 -2.382 33.710 1.00 87.50 152 ASN A O 1
ATOM 1217 N N . ASP A 1 153 ? -9.708 -2.761 34.855 1.00 90.56 153 ASP A N 1
ATOM 1218 C CA . ASP A 1 153 ? -9.092 -2.581 36.168 1.00 90.56 153 ASP A CA 1
ATOM 1219 C C . ASP A 1 153 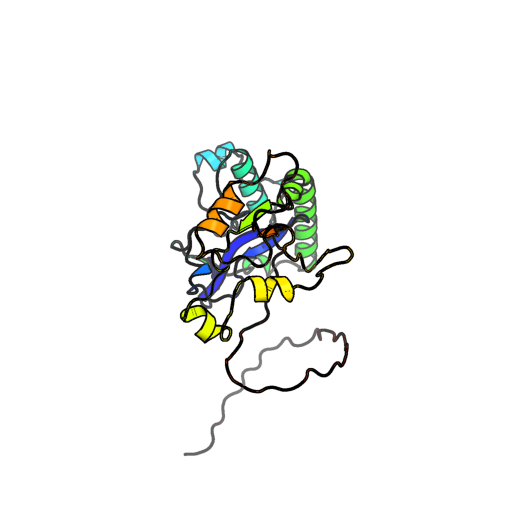? -7.950 -3.584 36.394 1.00 90.56 153 ASP A C 1
ATOM 1221 O O . ASP A 1 153 ? -6.907 -3.239 36.957 1.00 90.56 153 ASP A O 1
ATOM 1225 N N . ARG A 1 154 ? -8.106 -4.816 35.888 1.00 91.62 154 ARG A N 1
ATOM 1226 C CA . ARG A 1 154 ? -7.071 -5.856 35.940 1.00 91.62 154 ARG A CA 1
ATOM 1227 C C . ARG A 1 154 ? -5.822 -5.499 35.132 1.00 91.62 154 ARG A C 1
ATOM 1229 O O . ARG A 1 154 ? -4.725 -5.876 35.544 1.00 91.62 154 ARG A O 1
ATOM 1236 N N . TRP A 1 155 ? -5.967 -4.827 33.991 1.00 88.81 155 TRP A N 1
ATOM 1237 C CA . TRP A 1 155 ? -4.841 -4.498 33.107 1.00 88.81 155 TRP A CA 1
ATOM 1238 C C . TRP A 1 155 ? -4.215 -3.130 33.382 1.00 88.81 155 TRP A C 1
ATOM 1240 O O . TRP A 1 155 ? -3.001 -2.982 33.255 1.00 88.81 155 TRP A O 1
ATOM 1250 N N . TRP A 1 156 ? -5.021 -2.144 33.768 1.00 86.94 156 TRP A N 1
ATOM 1251 C CA . TRP A 1 156 ? -4.634 -0.730 33.801 1.00 86.94 156 TRP A CA 1
ATOM 1252 C C . TRP A 1 156 ? -4.666 -0.112 35.204 1.00 86.94 156 TRP A C 1
ATOM 1254 O O . TRP A 1 156 ? -4.214 1.020 35.387 1.00 86.94 156 TRP A O 1
ATOM 1264 N N . GLY A 1 157 ? -5.137 -0.868 36.199 1.00 89.69 157 GLY A N 1
ATOM 1265 C CA . GLY A 1 157 ? -5.288 -0.433 37.583 1.00 89.69 157 GLY A CA 1
ATOM 1266 C C . GLY A 1 157 ? -6.730 -0.063 37.922 1.00 89.69 157 GLY A C 1
ATOM 1267 O O . GLY A 1 157 ? -7.505 0.332 37.058 1.00 89.69 157 GLY A O 1
ATOM 1268 N N . ALA A 1 158 ? -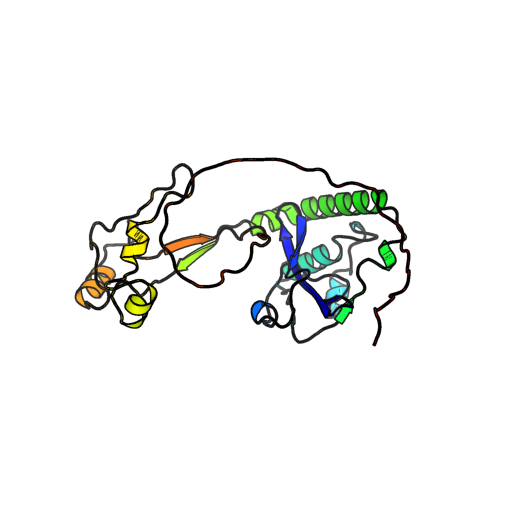7.076 -0.196 39.202 1.00 91.19 158 ALA A N 1
ATOM 1269 C CA . ALA A 1 158 ? -8.433 0.012 39.692 1.00 91.19 158 ALA A CA 1
ATOM 1270 C C . ALA A 1 158 ? -8.964 1.421 39.382 1.00 91.19 158 ALA A C 1
ATOM 1272 O O . ALA A 1 158 ? -8.290 2.420 39.652 1.00 91.19 158 ALA A O 1
ATOM 1273 N N . GLY A 1 159 ? -10.196 1.489 38.874 1.00 88.06 159 GLY A N 1
ATOM 1274 C CA . GLY A 1 159 ? -10.861 2.743 38.537 1.00 88.06 159 GLY A CA 1
ATOM 1275 C C . GLY A 1 159 ? -10.491 3.290 37.158 1.00 88.06 159 GLY A C 1
ATOM 1276 O O . GLY A 1 159 ? -10.704 4.478 36.902 1.00 88.06 159 GLY A O 1
ATOM 1277 N N . PHE A 1 160 ? -9.911 2.469 36.278 1.00 89.44 160 PHE A N 1
ATOM 1278 C CA . PHE A 1 160 ? -9.484 2.935 34.964 1.00 89.44 160 PHE A CA 1
ATOM 1279 C C . PHE A 1 160 ? -10.685 3.269 34.075 1.00 89.44 160 PHE A C 1
ATOM 1281 O O . PHE A 1 160 ? -11.610 2.476 33.905 1.00 89.44 160 PHE A O 1
ATOM 1288 N N . THR A 1 161 ? -10.622 4.439 33.441 1.00 89.69 161 THR A N 1
ATOM 1289 C CA . THR A 1 161 ? -11.534 4.850 32.367 1.00 89.69 161 THR A CA 1
ATOM 1290 C C . THR A 1 161 ? -10.736 5.573 31.288 1.00 89.69 161 THR A C 1
ATOM 1292 O O . THR A 1 161 ? -9.617 6.027 31.532 1.00 89.69 161 THR A O 1
ATOM 1295 N N . GLU A 1 162 ? -11.316 5.782 30.107 1.00 86.44 162 GLU A N 1
ATOM 1296 C CA . GLU A 1 162 ? -10.659 6.592 29.069 1.00 86.44 162 GLU A CA 1
ATOM 1297 C C . GLU A 1 162 ? -10.336 8.027 29.529 1.00 86.44 162 GLU A C 1
ATOM 1299 O O . GLU A 1 162 ? -9.401 8.656 29.027 1.00 86.44 162 GLU A O 1
ATOM 1304 N N . TRP A 1 163 ? -11.018 8.541 30.560 1.00 89.06 163 TRP A N 1
ATOM 1305 C CA . TRP A 1 163 ? -10.651 9.813 31.183 1.00 89.06 163 TRP A CA 1
ATOM 1306 C C . TRP A 1 163 ? -9.248 9.813 31.788 1.00 89.06 163 TRP A C 1
ATOM 1308 O O . TRP A 1 163 ? -8.575 10.849 31.784 1.00 89.06 163 TRP A O 1
ATOM 1318 N N . THR A 1 164 ? -8.770 8.663 32.265 1.00 87.00 164 THR A N 1
ATOM 1319 C CA . THR A 1 164 ? -7.399 8.492 32.754 1.00 87.00 164 THR A CA 1
ATOM 1320 C C . THR A 1 164 ? -6.379 8.777 31.647 1.00 87.00 164 THR A C 1
ATOM 1322 O O . THR A 1 164 ? -5.340 9.377 31.916 1.00 87.00 164 THR A O 1
ATOM 1325 N N . ASN A 1 165 ? -6.686 8.418 30.396 1.00 86.00 165 ASN A N 1
ATOM 1326 C CA . ASN A 1 165 ? -5.837 8.719 29.243 1.00 86.00 165 ASN A CA 1
ATOM 1327 C C . ASN A 1 165 ? -5.962 10.185 28.815 1.00 86.00 165 ASN A C 1
ATOM 1329 O O . ASN A 1 165 ? -4.948 10.852 28.610 1.00 86.00 165 ASN A O 1
ATOM 1333 N N . VAL A 1 166 ? -7.191 10.711 28.735 1.00 86.06 166 VAL A N 1
ATOM 1334 C CA . VAL A 1 166 ? -7.453 12.112 28.349 1.00 86.06 166 VAL A CA 1
ATOM 1335 C C . VAL A 1 166 ? -6.711 13.084 29.253 1.00 86.06 166 VAL A C 1
ATOM 1337 O O . VAL A 1 166 ? -6.050 13.997 28.772 1.00 86.06 166 VAL A O 1
ATOM 1340 N N . THR A 1 167 ? -6.792 12.877 30.566 1.00 88.06 167 THR A N 1
ATOM 1341 C CA . THR A 1 167 ? -6.180 13.769 31.563 1.00 88.06 167 THR A CA 1
ATOM 1342 C C . THR A 1 167 ? -4.654 13.765 31.528 1.00 88.06 167 THR A C 1
ATOM 1344 O O . THR A 1 167 ? -4.037 14.747 31.932 1.00 88.06 167 THR A O 1
ATOM 1347 N N . ARG A 1 168 ? -4.040 12.686 31.029 1.00 88.50 168 ARG A N 1
ATOM 1348 C CA . ARG A 1 168 ? -2.583 12.527 30.914 1.00 88.50 168 ARG A CA 1
ATOM 1349 C C . ARG A 1 168 ? -2.030 12.918 29.542 1.00 88.50 168 ARG A C 1
ATOM 1351 O O . ARG A 1 168 ? -0.816 12.862 29.352 1.00 88.50 168 ARG A O 1
ATOM 1358 N N . ALA A 1 169 ? -2.886 13.280 28.587 1.00 88.06 169 ALA A N 1
ATOM 1359 C CA . ALA A 1 169 ? -2.464 13.605 27.231 1.00 88.06 169 ALA A CA 1
ATOM 1360 C C . ALA A 1 169 ? -1.549 14.842 27.199 1.00 88.06 169 ALA A C 1
ATOM 1362 O O . ALA A 1 169 ? -1.844 15.869 27.812 1.00 88.06 169 ALA A O 1
ATOM 1363 N N . LEU A 1 170 ? -0.452 14.749 26.441 1.00 89.19 170 LEU A N 1
ATOM 1364 C CA . LEU A 1 170 ? 0.521 15.826 26.250 1.00 89.19 170 LEU A CA 1
ATOM 1365 C C . LEU A 1 170 ? 0.499 16.350 24.802 1.00 89.19 170 LEU A C 1
ATOM 1367 O O . LEU A 1 170 ? 0.168 15.602 23.876 1.00 89.19 170 LEU A O 1
ATOM 1371 N N . PRO A 1 171 ? 0.875 17.622 24.569 1.00 90.88 171 PRO A N 1
ATOM 1372 C CA . PRO A 1 171 ? 1.056 18.159 23.223 1.00 90.88 171 PRO A CA 1
ATOM 1373 C C . PRO A 1 171 ? 2.120 17.397 22.417 1.00 90.88 171 PRO A C 1
ATOM 1375 O O . PRO A 1 171 ? 3.280 17.330 22.811 1.00 90.88 171 PRO A O 1
ATOM 1378 N N . ASN A 1 172 ? 1.744 16.889 21.240 1.00 83.12 172 ASN A N 1
ATOM 1379 C CA . ASN A 1 172 ? 2.672 16.193 20.327 1.00 83.12 172 ASN A CA 1
ATOM 1380 C C . ASN A 1 172 ? 3.397 17.114 19.323 1.00 83.12 172 ASN A C 1
ATOM 1382 O O . ASN A 1 172 ? 4.321 16.676 18.646 1.00 83.12 172 ASN A O 1
ATOM 1386 N N . TYR A 1 173 ? 2.963 18.368 19.167 1.00 84.75 173 TYR A N 1
ATOM 1387 C CA . TYR A 1 173 ? 3.569 19.340 18.247 1.00 84.75 173 TYR A CA 1
ATOM 1388 C C . TYR A 1 173 ? 3.262 20.778 18.683 1.00 84.75 173 TYR A C 1
ATOM 1390 O O . TYR A 1 173 ? 2.382 21.026 19.510 1.00 84.75 173 TYR A O 1
ATOM 1398 N N . ARG A 1 174 ? 3.989 21.752 18.121 1.00 82.44 174 ARG A N 1
ATOM 1399 C CA . ARG A 1 174 ? 3.826 23.174 18.456 1.00 82.44 174 ARG A CA 1
ATOM 1400 C C . ARG A 1 174 ? 2.410 23.652 18.118 1.00 82.44 174 ARG A C 1
ATOM 1402 O O . ARG A 1 174 ? 1.972 23.529 16.980 1.00 82.44 174 ARG A O 1
ATOM 1409 N N . GLY A 1 175 ? 1.718 24.217 19.106 1.00 89.81 175 GLY A N 1
ATOM 1410 C CA . GLY A 1 175 ? 0.330 24.670 18.965 1.00 89.81 175 GLY A CA 1
ATOM 1411 C C . GLY A 1 175 ? -0.727 23.574 19.151 1.00 89.81 175 GLY A C 1
ATOM 1412 O O . GLY A 1 175 ? -1.913 23.870 19.045 1.00 89.81 175 GLY A O 1
ATOM 1413 N N . HIS A 1 176 ? -0.338 22.327 19.449 1.00 89.75 176 HIS A N 1
ATOM 1414 C CA . HIS A 1 176 ? -1.286 21.272 19.809 1.00 89.75 176 HIS A CA 1
ATOM 1415 C C . HIS A 1 176 ? -1.848 21.531 21.211 1.00 89.75 176 HIS A C 1
ATOM 1417 O O . HIS A 1 176 ? -1.121 21.452 22.200 1.00 89.75 176 HIS A O 1
ATOM 1423 N N . TYR A 1 177 ? -3.140 21.832 21.303 1.00 87.31 177 TYR A N 1
ATOM 1424 C CA . TYR A 1 177 ? -3.822 21.961 22.586 1.00 87.31 177 TYR A CA 1
ATOM 1425 C C . TYR A 1 177 ? -4.155 20.573 23.152 1.00 87.31 177 TYR A C 1
ATOM 1427 O O . TYR A 1 177 ? -4.947 19.843 22.569 1.00 87.31 177 TYR A O 1
ATOM 1435 N N . GLN A 1 178 ? -3.519 20.202 24.262 1.00 90.62 178 GLN A N 1
ATOM 1436 C CA . GLN A 1 178 ? -3.827 19.023 25.079 1.00 90.62 178 GLN A CA 1
ATOM 1437 C C . GLN A 1 178 ? -3.471 19.317 26.547 1.00 90.62 178 GLN A C 1
ATOM 1439 O O . GLN A 1 178 ? -2.528 20.081 26.782 1.00 90.62 178 GLN A O 1
ATOM 1444 N N . PRO A 1 179 ? -4.166 18.703 27.521 1.00 89.56 179 PRO A N 1
ATOM 1445 C CA . PRO A 1 179 ? -5.312 17.808 27.344 1.00 89.56 179 PRO A CA 1
ATOM 1446 C C . PRO A 1 179 ? -6.625 18.558 27.058 1.00 89.56 179 PRO A C 1
ATOM 1448 O O . PRO A 1 179 ? -6.867 19.644 27.585 1.00 89.56 179 PRO A O 1
ATOM 1451 N N . HIS A 1 180 ? -7.512 17.950 26.267 1.00 83.25 180 HIS A N 1
ATOM 1452 C CA . HIS A 1 180 ? -8.902 18.400 26.120 1.00 83.25 180 HIS A CA 1
ATOM 1453 C C . HIS A 1 180 ? -9.764 17.877 27.277 1.00 83.25 180 HIS A C 1
ATOM 1455 O O . HIS A 1 180 ? -10.387 16.820 27.178 1.00 83.25 180 HIS A O 1
ATOM 1461 N N . LEU A 1 181 ? -9.797 18.614 28.388 1.00 85.31 181 LEU A N 1
ATOM 1462 C CA . LEU A 1 181 ? -10.623 18.240 29.536 1.00 85.31 181 LEU A CA 1
ATOM 1463 C C . LEU A 1 181 ? -12.113 18.514 29.267 1.00 85.31 181 LEU A C 1
ATOM 1465 O O . LEU A 1 181 ? -12.449 19.531 28.652 1.00 85.31 181 LEU A O 1
ATOM 1469 N N . PRO A 1 182 ? -13.018 17.628 29.718 1.00 80.19 182 PRO A N 1
ATOM 1470 C CA . PRO A 1 182 ? -14.447 17.822 29.525 1.00 80.19 182 PRO A CA 1
ATOM 1471 C C . PRO A 1 182 ? -14.952 19.020 30.340 1.00 80.19 182 PRO A C 1
ATOM 1473 O O . PRO A 1 182 ? -14.692 19.114 31.537 1.00 80.19 182 PRO A O 1
ATOM 1476 N N . ALA A 1 183 ? -15.701 19.914 29.689 1.00 78.38 183 ALA A N 1
ATOM 1477 C CA . ALA A 1 183 ? -16.350 21.056 30.333 1.00 78.38 183 ALA A CA 1
ATOM 1478 C C . ALA A 1 183 ? -17.802 20.718 30.716 1.00 78.38 183 ALA A C 1
ATOM 1480 O O . ALA A 1 183 ? -18.067 20.298 31.838 1.00 78.38 183 ALA A O 1
ATOM 1481 N N . ASP A 1 184 ? -18.732 20.828 29.763 1.00 78.81 184 ASP A N 1
ATOM 1482 C CA . ASP A 1 184 ? -20.182 20.848 30.019 1.00 78.81 184 ASP A CA 1
ATOM 1483 C C . ASP A 1 184 ? -20.743 19.592 30.702 1.00 78.81 184 ASP A C 1
ATOM 1485 O O . ASP A 1 184 ? -21.629 19.681 31.548 1.00 78.81 184 ASP A O 1
ATOM 1489 N N . LEU A 1 185 ? -20.250 18.410 30.321 1.00 79.94 185 LEU A N 1
ATOM 1490 C CA . LEU A 1 185 ? -20.718 17.126 30.861 1.00 79.94 185 LEU A CA 1
ATOM 1491 C C . LEU A 1 185 ? -19.802 16.563 31.955 1.00 79.94 185 LEU A C 1
ATOM 1493 O O . LEU A 1 185 ? -20.134 15.534 32.543 1.00 79.94 185 LEU A O 1
ATOM 1497 N N . GLY A 1 186 ? -18.663 17.215 32.209 1.00 85.81 186 GLY A N 1
ATOM 1498 C CA . GLY A 1 186 ? -17.618 16.717 33.098 1.00 85.81 186 GLY A CA 1
ATOM 1499 C C . GLY A 1 186 ? -17.115 15.313 32.739 1.00 85.81 186 GLY A C 1
ATOM 1500 O O . GLY A 1 186 ? -17.289 14.816 31.622 1.00 85.81 186 GLY A O 1
ATOM 1501 N N . PHE A 1 187 ? -16.479 14.670 33.716 1.00 87.75 187 PHE A N 1
ATOM 1502 C CA . PHE A 1 187 ? -16.012 13.286 33.643 1.00 87.75 187 PHE A CA 1
ATOM 1503 C C . PHE A 1 187 ? -17.188 12.312 33.800 1.00 87.75 187 PHE A C 1
ATOM 1505 O O . PHE A 1 187 ? -17.370 11.706 34.852 1.00 87.75 187 PHE A O 1
ATOM 1512 N N . TYR A 1 188 ? -18.039 12.230 32.779 1.00 87.44 188 TYR A N 1
ATOM 1513 C CA . TYR A 1 188 ? -19.245 11.403 32.819 1.00 87.44 188 TYR A CA 1
ATOM 1514 C C . TYR A 1 188 ? -18.936 9.900 32.792 1.00 87.44 188 TYR A C 1
ATOM 1516 O O . TYR A 1 188 ? -17.893 9.476 32.290 1.00 87.44 188 TYR A O 1
ATOM 1524 N N . ASP A 1 189 ? -19.907 9.117 33.262 1.00 87.56 189 ASP A N 1
ATOM 1525 C CA . ASP A 1 189 ? -19.915 7.656 33.236 1.00 87.56 189 ASP A CA 1
ATOM 1526 C C . ASP A 1 189 ? -20.915 7.160 32.173 1.00 87.56 189 ASP A C 1
ATOM 1528 O O . ASP A 1 189 ? -22.085 7.539 32.205 1.00 87.56 189 ASP A O 1
ATOM 1532 N N . LEU A 1 190 ? -20.477 6.349 31.203 1.00 86.75 190 LEU A N 1
ATOM 1533 C CA . LEU A 1 190 ? -21.361 5.821 30.146 1.00 86.75 190 LEU A CA 1
ATOM 1534 C C . LEU A 1 190 ? -22.277 4.674 30.596 1.00 86.75 190 LEU A C 1
ATOM 1536 O O . LEU A 1 190 ? -23.184 4.308 29.847 1.00 86.75 190 LEU A O 1
ATOM 1540 N N . SER A 1 191 ? -22.085 4.133 31.799 1.00 86.50 191 SER A N 1
ATOM 1541 C CA . SER A 1 191 ? -23.048 3.224 32.426 1.00 86.50 191 SER A CA 1
ATOM 1542 C C . SER A 1 191 ? -24.287 3.959 32.956 1.00 86.50 191 SER A C 1
ATOM 1544 O O . SER A 1 191 ? -25.321 3.322 33.149 1.00 86.50 191 SER A O 1
ATOM 1546 N N . ASP A 1 192 ? -24.226 5.290 33.125 1.00 88.06 192 ASP A N 1
ATOM 1547 C CA . ASP A 1 192 ? -25.362 6.136 33.510 1.00 88.06 192 ASP A CA 1
ATOM 1548 C C . ASP A 1 192 ? -26.230 6.496 32.281 1.00 88.06 192 ASP A C 1
ATOM 1550 O O . ASP A 1 192 ? -25.825 7.310 31.439 1.00 88.06 192 ASP A O 1
ATOM 1554 N N . PRO A 1 193 ? -27.479 5.996 32.177 1.00 86.62 193 PRO A N 1
ATOM 1555 C CA . PRO A 1 193 ? -28.376 6.351 31.078 1.00 86.62 193 PRO A CA 1
ATOM 1556 C C . PRO A 1 193 ? -28.694 7.851 31.006 1.00 86.62 193 PRO A C 1
ATOM 1558 O O . PRO A 1 193 ? -29.012 8.371 29.931 1.00 86.62 193 PRO A O 1
ATOM 1561 N N . ALA A 1 194 ? -28.600 8.581 32.122 1.00 85.44 194 ALA A N 1
ATOM 1562 C CA . ALA A 1 194 ? -28.784 10.024 32.118 1.00 85.44 194 ALA A CA 1
ATOM 1563 C C . ALA A 1 194 ? -27.606 10.740 31.436 1.00 85.44 194 ALA A C 1
ATOM 1565 O O . ALA A 1 194 ? -27.834 11.732 30.738 1.00 85.44 194 ALA A O 1
ATOM 1566 N N . ALA A 1 195 ? -26.376 10.230 31.556 1.00 83.38 195 ALA A N 1
ATOM 1567 C CA . ALA A 1 195 ? -25.222 10.722 30.803 1.00 83.38 195 ALA A CA 1
ATOM 1568 C C . ALA A 1 195 ? -25.413 10.521 29.296 1.00 83.38 195 ALA A C 1
ATOM 1570 O O . ALA A 1 195 ? -25.234 11.471 28.531 1.00 83.38 195 ALA A O 1
ATOM 1571 N N . LEU A 1 196 ? -25.885 9.340 28.880 1.00 79.81 196 LEU A N 1
ATOM 1572 C CA . LEU A 1 196 ? -26.230 9.054 27.481 1.00 79.81 196 LEU A CA 1
ATOM 1573 C C . LEU A 1 196 ? -27.297 10.024 26.949 1.00 79.81 196 LEU A C 1
ATOM 1575 O O . LEU A 1 196 ? -27.156 10.590 25.864 1.00 79.81 196 LEU A O 1
ATOM 1579 N N . LYS A 1 197 ? -28.345 10.288 27.740 1.00 81.38 197 LYS A N 1
ATOM 1580 C CA . LYS A 1 197 ? -29.402 11.240 27.371 1.00 81.38 197 LYS A CA 1
ATOM 1581 C C . LYS A 1 197 ? -28.874 12.671 27.247 1.00 81.38 197 LYS A C 1
ATOM 1583 O O . LYS A 1 197 ? -29.252 13.369 26.311 1.00 81.38 197 LYS A O 1
ATOM 1588 N N . ARG A 1 198 ? -27.988 13.107 28.151 1.00 81.25 198 ARG A N 1
ATOM 1589 C CA . ARG A 1 198 ? -27.341 14.430 28.083 1.00 81.25 198 ARG A CA 1
ATOM 1590 C C . ARG A 1 198 ? -26.444 14.567 26.846 1.00 81.25 198 ARG A C 1
ATOM 1592 O O . ARG A 1 198 ? -26.472 15.621 26.219 1.00 81.25 198 ARG A O 1
ATOM 1599 N N . GLN A 1 199 ? -25.726 13.510 26.448 1.00 73.88 199 GLN A N 1
ATOM 1600 C CA . GLN A 1 199 ? -24.955 13.492 25.195 1.00 73.88 199 GLN A CA 1
ATOM 1601 C C . GLN A 1 199 ? -25.853 13.601 23.957 1.00 73.88 199 GLN A C 1
ATOM 1603 O O . GLN A 1 199 ? -25.541 14.348 23.031 1.00 73.88 199 GLN A O 1
ATOM 1608 N N . GLY A 1 200 ? -26.987 12.892 23.950 1.00 70.19 200 GLY A N 1
ATOM 1609 C CA . GLY A 1 200 ? -27.959 12.939 22.853 1.00 70.19 200 GLY A CA 1
ATOM 1610 C C . GLY A 1 200 ? -28.745 14.253 22.765 1.00 70.19 200 GLY A C 1
ATOM 1611 O O . GLY A 1 200 ? -29.189 14.629 21.684 1.00 70.19 200 GLY A O 1
ATOM 1612 N N . ALA A 1 201 ? -28.897 14.971 23.882 1.00 68.81 201 ALA A N 1
ATOM 1613 C CA . ALA A 1 201 ? -29.677 16.207 23.984 1.00 68.81 201 ALA A CA 1
ATOM 1614 C C . ALA A 1 201 ? -28.908 17.493 23.593 1.00 68.81 201 ALA A C 1
ATOM 1616 O O . ALA A 1 201 ? -29.447 18.594 23.732 1.00 68.81 201 ALA A O 1
ATOM 1617 N N . GLY A 1 202 ? -27.662 17.388 23.113 1.00 54.28 202 GLY A N 1
ATOM 1618 C CA . GLY A 1 202 ? -26.833 18.533 22.716 1.00 54.28 202 GLY A CA 1
ATOM 1619 C C . GLY A 1 202 ? -27.413 19.363 21.551 1.00 54.28 202 GLY A C 1
ATOM 1620 O O . GLY A 1 202 ? -27.822 18.818 20.530 1.00 54.28 202 GLY A O 1
ATOM 1621 N N . ARG A 1 203 ? -27.418 20.695 21.737 1.00 46.44 203 ARG A N 1
ATOM 1622 C CA . ARG A 1 203 ? -27.935 21.821 20.912 1.00 46.44 203 ARG A CA 1
ATOM 1623 C C . ARG A 1 203 ? -27.659 21.783 19.382 1.00 46.44 203 ARG A C 1
ATOM 1625 O O . ARG A 1 203 ? -26.776 21.055 18.934 1.00 46.44 203 ARG A O 1
ATOM 1632 N N . PRO A 1 204 ? -28.384 22.596 18.564 1.00 38.12 204 PRO A N 1
ATOM 1633 C CA . PRO A 1 204 ? -28.298 22.584 17.098 1.00 38.12 204 PRO A CA 1
ATOM 1634 C C . PRO A 1 204 ? -26.872 22.708 16.548 1.00 38.12 204 PRO A C 1
ATOM 1636 O O . PRO A 1 204 ? -26.046 23.462 17.049 1.00 38.12 204 PRO A O 1
ATOM 1639 N N . VAL A 1 205 ? -26.657 21.977 15.452 1.00 45.59 205 VAL A N 1
ATOM 1640 C CA . VAL A 1 205 ? -25.427 21.543 14.752 1.00 45.59 205 VAL A CA 1
ATOM 1641 C C . VAL A 1 205 ? -24.293 22.575 14.558 1.00 45.59 205 VAL A C 1
ATOM 1643 O O . VAL A 1 205 ? -23.198 22.190 14.156 1.00 45.59 205 VAL A O 1
ATOM 1646 N N . ARG A 1 206 ? -24.487 23.863 14.854 1.00 36.19 206 ARG A N 1
ATOM 1647 C CA . ARG A 1 206 ? -23.518 24.928 14.544 1.00 36.19 206 ARG A CA 1
ATOM 1648 C C . ARG A 1 206 ? -22.299 25.009 15.469 1.00 36.19 206 ARG A C 1
ATOM 1650 O O . ARG A 1 206 ? -21.342 25.666 15.084 1.00 36.19 206 ARG A O 1
ATOM 1657 N N . ASP A 1 207 ? -22.295 24.320 16.612 1.00 39.00 207 ASP A N 1
ATOM 1658 C CA . ASP A 1 207 ? -21.215 24.434 17.611 1.00 39.00 207 ASP A CA 1
ATOM 1659 C C . ASP A 1 207 ? -20.740 23.069 18.156 1.00 39.00 207 ASP A C 1
ATOM 1661 O O . ASP A 1 207 ? -20.529 22.857 19.350 1.00 39.00 207 ASP A O 1
ATOM 1665 N N . ARG A 1 208 ? -20.606 22.071 17.269 1.00 43.25 208 ARG A N 1
ATOM 1666 C CA . ARG A 1 208 ? -20.112 20.731 17.633 1.00 43.25 208 ARG A CA 1
ATOM 1667 C C . ARG A 1 208 ? -18.611 20.757 17.940 1.00 43.25 208 ARG A C 1
ATOM 1669 O O . ARG A 1 208 ? -17.797 20.440 17.078 1.00 43.25 208 ARG A O 1
ATOM 1676 N N . ARG A 1 209 ? -18.246 21.069 19.186 1.00 42.00 209 ARG A N 1
ATOM 1677 C CA . ARG A 1 209 ? -16.914 20.751 19.735 1.00 42.00 209 ARG A CA 1
ATOM 1678 C C . ARG A 1 209 ? -16.877 19.535 20.657 1.00 42.00 209 ARG A C 1
ATOM 1680 O O . ARG A 1 209 ? -15.780 19.094 20.966 1.00 42.00 209 ARG A O 1
ATOM 1687 N N . LEU A 1 210 ? -18.007 18.955 21.072 1.00 43.06 210 LEU A N 1
ATOM 1688 C CA . LEU A 1 210 ? -17.995 17.856 22.049 1.00 43.06 210 LEU A CA 1
ATOM 1689 C C . LEU A 1 210 ? -19.122 16.834 21.814 1.00 43.06 210 LEU A C 1
ATOM 1691 O O . LEU A 1 210 ? -20.185 16.884 22.420 1.00 43.06 210 LEU A O 1
ATOM 1695 N N . LEU A 1 211 ? -18.852 15.867 20.942 1.00 42.84 211 LEU A N 1
ATOM 1696 C CA . LEU A 1 211 ? -19.096 14.454 21.258 1.00 42.84 211 LEU A CA 1
ATOM 1697 C C . LEU A 1 211 ? -17.711 13.879 21.614 1.00 42.84 211 LEU A C 1
ATOM 1699 O O . LEU A 1 211 ? -16.727 14.438 21.121 1.00 42.84 211 LEU A O 1
ATOM 1703 N N . PRO A 1 212 ? -17.565 12.800 22.405 1.00 45.06 212 PRO A N 1
ATOM 1704 C CA . PRO A 1 212 ? -16.286 12.096 22.554 1.00 45.06 212 PRO A CA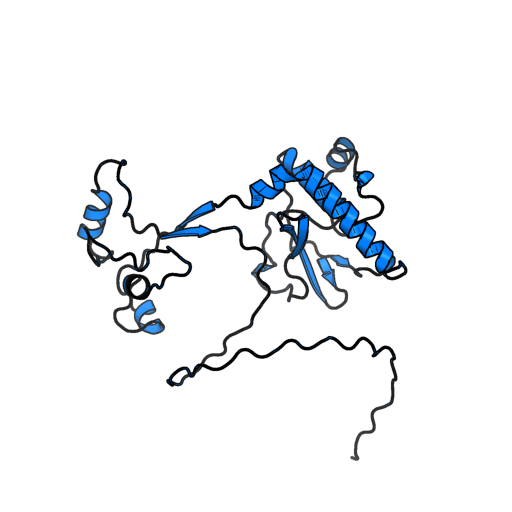 1
ATOM 1705 C C . PRO A 1 212 ? -15.964 11.326 21.264 1.00 45.06 212 PRO A C 1
ATOM 1707 O O . PRO A 1 212 ? -15.858 10.105 21.220 1.00 45.06 212 PRO A O 1
ATOM 1710 N N . LEU A 1 213 ? -15.896 12.067 20.168 1.00 41.25 213 LEU A N 1
ATOM 1711 C CA . LEU A 1 213 ? -15.342 11.652 18.910 1.00 41.25 213 LEU A CA 1
ATOM 1712 C C . LEU A 1 213 ? -13.863 11.983 19.048 1.00 41.25 213 LEU A C 1
ATOM 1714 O O . LEU A 1 213 ? -13.469 13.144 18.922 1.00 41.25 213 LEU A O 1
ATOM 1718 N N . PHE A 1 214 ? -13.040 10.985 19.356 1.00 45.59 214 PHE A N 1
ATOM 1719 C CA . PHE A 1 214 ? -11.610 11.180 19.178 1.00 45.59 214 PHE A CA 1
ATOM 1720 C C . PHE A 1 214 ? -11.376 11.290 17.683 1.00 45.59 214 PHE A C 1
ATOM 1722 O O . PHE A 1 214 ? -11.473 10.315 16.933 1.00 45.59 214 PHE A O 1
ATOM 1729 N N . LEU A 1 215 ? -11.150 12.526 17.251 1.00 36.53 215 LEU A N 1
ATOM 1730 C CA . LEU A 1 215 ? -10.808 12.829 15.883 1.00 36.53 215 LEU A CA 1
ATOM 1731 C C . LEU A 1 215 ? -9.335 12.496 15.700 1.00 36.53 215 LEU A C 1
ATOM 1733 O O . LEU A 1 215 ? -8.462 13.337 15.919 1.00 36.53 215 LEU A O 1
ATOM 1737 N N . LEU A 1 216 ? -9.042 11.256 15.317 1.00 39.59 216 LEU A N 1
ATOM 1738 C CA . LEU A 1 216 ? -7.694 10.941 14.890 1.00 39.59 216 LEU A CA 1
ATOM 1739 C C . LEU A 1 216 ? -7.548 11.444 13.457 1.00 39.59 216 LEU A C 1
ATOM 1741 O O . LEU A 1 216 ? -8.079 10.875 12.501 1.00 39.59 216 LEU A O 1
ATOM 1745 N N . VAL A 1 217 ? -6.848 12.565 13.329 1.00 42.19 217 VAL A N 1
ATOM 1746 C CA . VAL A 1 217 ? -6.407 13.102 12.048 1.00 42.19 217 VAL A CA 1
ATOM 1747 C C . VAL A 1 217 ? -5.270 12.210 11.564 1.00 42.19 217 VAL A C 1
ATOM 1749 O O . VAL A 1 217 ? -4.091 12.482 11.791 1.00 42.19 217 VAL A O 1
ATOM 1752 N N . LEU A 1 218 ? -5.627 11.091 10.938 1.00 39.91 218 LEU A N 1
ATOM 1753 C CA . LEU A 1 218 ? -4.649 10.212 10.324 1.00 39.91 218 LEU A CA 1
ATOM 1754 C C . LEU A 1 218 ? -4.221 10.840 9.000 1.00 39.91 218 LEU A C 1
ATOM 1756 O O . LEU A 1 218 ? -4.904 10.753 7.978 1.00 39.91 218 LEU A O 1
ATOM 1760 N N . ARG A 1 219 ? -3.037 11.459 9.012 1.00 36.59 219 ARG A N 1
ATOM 1761 C CA . ARG A 1 219 ? -2.204 11.435 7.810 1.00 36.59 219 ARG A CA 1
ATOM 1762 C C . ARG A 1 219 ? -1.907 9.966 7.541 1.00 36.59 219 ARG A C 1
ATOM 1764 O O . ARG A 1 219 ? -1.522 9.254 8.467 1.00 36.59 219 ARG A O 1
ATOM 1771 N N . ARG A 1 220 ? -2.117 9.502 6.306 1.00 38.03 220 ARG A N 1
ATOM 1772 C CA . ARG A 1 220 ? -1.616 8.188 5.885 1.00 38.03 220 ARG A CA 1
ATOM 1773 C C . ARG A 1 220 ? -0.121 8.188 6.248 1.00 38.03 220 ARG A C 1
ATOM 1775 O O . ARG A 1 220 ? 0.584 9.075 5.770 1.00 38.03 220 ARG A O 1
ATOM 1782 N N . PRO A 1 221 ? 0.345 7.341 7.180 1.00 29.05 221 PRO A N 1
ATOM 1783 C CA . PRO A 1 221 ? 1.719 7.451 7.642 1.00 29.05 221 PRO A CA 1
ATOM 1784 C C . PRO A 1 221 ? 2.647 7.138 6.460 1.00 29.05 221 PRO A C 1
ATOM 1786 O O . PRO A 1 221 ? 2.385 6.155 5.758 1.00 29.05 221 PRO A O 1
ATOM 1789 N N . PRO A 1 222 ? 3.715 7.921 6.215 1.00 33.09 222 PRO A N 1
ATOM 1790 C CA . PRO A 1 222 ? 4.844 7.391 5.463 1.00 33.09 222 PRO A CA 1
ATOM 1791 C C . PRO A 1 222 ? 5.347 6.167 6.236 1.00 33.09 222 PRO A C 1
ATOM 1793 O O . PRO A 1 222 ? 5.435 6.221 7.465 1.00 33.09 222 PRO A O 1
ATOM 1796 N N . GLY A 1 223 ? 5.565 5.051 5.535 1.00 35.09 223 GLY A N 1
ATOM 1797 C CA . GLY A 1 223 ? 5.931 3.760 6.118 1.00 35.09 223 GLY A CA 1
ATOM 1798 C C . GLY A 1 223 ? 7.021 3.906 7.176 1.00 35.09 223 GLY A C 1
ATOM 1799 O O . GLY A 1 223 ? 8.185 4.141 6.866 1.00 35.09 223 GLY A O 1
ATOM 1800 N N . ALA A 1 224 ? 6.633 3.811 8.448 1.00 33.62 224 ALA A N 1
ATOM 1801 C CA . ALA A 1 224 ? 7.566 3.856 9.557 1.00 33.62 224 ALA A CA 1
ATOM 1802 C C . ALA A 1 224 ? 8.181 2.463 9.720 1.00 33.62 224 ALA A C 1
ATOM 1804 O O . ALA A 1 224 ? 7.526 1.519 10.170 1.00 33.62 224 ALA A O 1
ATOM 1805 N N . GLY A 1 225 ? 9.447 2.345 9.323 1.00 30.72 225 GLY A N 1
ATOM 1806 C CA . GLY A 1 225 ? 10.300 1.216 9.660 1.00 30.72 225 GLY A CA 1
ATOM 1807 C C . GLY A 1 225 ? 10.458 1.051 11.179 1.00 30.72 225 GLY A C 1
ATOM 1808 O O . GLY A 1 225 ? 10.637 2.016 11.914 1.00 30.72 225 GLY A O 1
ATOM 1809 N N . LYS A 1 226 ? 10.353 -0.214 11.596 1.00 32.22 226 LYS A N 1
ATOM 1810 C CA . LYS A 1 226 ? 10.593 -0.878 12.895 1.00 32.22 226 LYS A CA 1
ATOM 1811 C C . LYS A 1 226 ? 11.363 -0.127 14.004 1.00 32.22 226 LYS A C 1
ATOM 1813 O O . LYS A 1 226 ? 12.503 0.263 13.794 1.00 32.22 226 LYS A O 1
ATOM 1818 N N . THR A 1 227 ? 10.854 -0.261 15.236 1.00 27.95 227 THR A N 1
ATOM 1819 C CA . THR A 1 227 ? 11.494 -0.978 16.375 1.00 27.95 227 THR A CA 1
ATOM 1820 C C . THR A 1 227 ? 10.372 -1.691 17.165 1.00 27.95 227 THR A C 1
ATOM 1822 O O . THR A 1 227 ? 9.366 -1.078 17.493 1.00 27.95 227 THR A O 1
ATOM 1825 N N . ALA A 1 228 ? 10.267 -3.026 17.129 1.00 30.06 228 ALA A N 1
ATOM 1826 C CA . ALA A 1 228 ? 10.935 -4.066 17.934 1.00 30.06 228 ALA A CA 1
ATOM 1827 C C . ALA A 1 228 ? 10.265 -4.312 19.309 1.00 30.06 228 ALA A C 1
ATOM 1829 O O . ALA A 1 228 ? 9.943 -3.382 20.036 1.00 30.06 228 ALA A O 1
ATOM 1830 N N . GLY A 1 229 ? 10.003 -5.594 19.591 1.00 26.83 229 GLY A N 1
ATOM 1831 C CA . GLY A 1 229 ? 9.091 -6.107 20.614 1.00 26.83 229 GLY A CA 1
ATOM 1832 C C . GLY A 1 229 ? 9.423 -5.765 22.068 1.00 26.83 229 GLY A C 1
ATOM 1833 O O . GLY A 1 229 ? 10.578 -5.625 22.456 1.00 26.83 229 GLY A O 1
ATOM 1834 N N . ALA A 1 230 ? 8.368 -5.714 22.877 1.00 26.36 230 ALA A N 1
ATOM 1835 C CA . ALA A 1 230 ? 8.445 -5.769 24.329 1.00 26.36 230 ALA A CA 1
ATOM 1836 C C . ALA A 1 230 ? 8.474 -7.236 24.798 1.00 26.36 230 ALA A C 1
ATOM 1838 O O . ALA A 1 230 ? 7.635 -8.019 24.343 1.00 26.36 230 ALA A O 1
ATOM 1839 N N . PRO A 1 231 ? 9.340 -7.614 25.751 1.00 29.17 231 PRO A N 1
ATOM 1840 C CA . PRO A 1 231 ? 9.030 -8.659 26.706 1.00 29.17 231 PRO A CA 1
ATOM 1841 C C . PRO A 1 231 ? 8.490 -8.030 28.000 1.00 29.17 231 PRO A C 1
ATOM 1843 O O . PRO A 1 231 ? 8.927 -6.966 28.439 1.00 29.17 231 PRO A O 1
ATOM 1846 N N . ALA A 1 232 ? 7.521 -8.701 28.611 1.00 29.23 232 ALA A N 1
ATOM 1847 C CA . ALA A 1 232 ? 7.065 -8.403 29.960 1.00 29.23 232 ALA A CA 1
ATOM 1848 C C . ALA A 1 232 ? 8.148 -8.789 30.988 1.00 29.23 232 ALA A C 1
ATOM 1850 O O . ALA A 1 232 ? 8.664 -9.900 30.915 1.00 29.23 232 ALA A O 1
ATOM 1851 N N . ASP A 1 233 ? 8.490 -7.907 31.933 1.00 24.98 233 ASP A N 1
ATOM 1852 C CA . ASP A 1 233 ? 8.146 -8.029 33.366 1.00 24.98 233 ASP A CA 1
ATOM 1853 C C . ASP A 1 233 ? 8.891 -6.977 34.233 1.00 24.98 233 ASP A C 1
ATOM 1855 O O . ASP A 1 233 ? 10.059 -6.673 34.011 1.00 24.98 233 ASP A O 1
ATOM 1859 N N . ARG A 1 234 ? 8.146 -6.446 35.215 1.00 30.09 234 ARG A N 1
ATOM 1860 C CA . ARG A 1 234 ? 8.480 -5.774 36.496 1.00 30.09 234 ARG A CA 1
ATOM 1861 C C . ARG A 1 234 ? 9.736 -4.899 36.684 1.00 30.09 234 ARG A C 1
ATOM 1863 O O . ARG A 1 234 ? 10.867 -5.361 36.652 1.00 30.09 234 ARG A O 1
ATOM 1870 N N . GLY A 1 235 ? 9.485 -3.703 37.233 1.00 22.69 235 GLY A N 1
ATOM 1871 C CA . GLY A 1 235 ? 10.390 -3.039 38.185 1.00 22.69 235 GLY A CA 1
ATOM 1872 C C . GLY A 1 235 ? 10.397 -1.518 38.063 1.00 22.69 235 GLY A C 1
ATOM 1873 O O . GLY A 1 235 ? 10.885 -0.977 37.080 1.00 22.69 235 GLY A O 1
ATOM 1874 N N . GLY A 1 236 ? 9.853 -0.816 39.062 1.00 29.22 236 GLY A N 1
ATOM 1875 C CA . GLY A 1 236 ? 9.871 0.645 39.118 1.00 29.22 236 GLY A CA 1
ATOM 1876 C C . GLY A 1 236 ? 11.288 1.221 39.201 1.00 29.22 236 GLY A C 1
ATOM 1877 O O . GLY A 1 236 ? 12.154 0.678 39.881 1.00 29.22 236 GLY A O 1
ATOM 1878 N N . GLY A 1 237 ? 11.510 2.357 38.542 1.00 23.72 237 GLY A N 1
ATOM 1879 C CA . GLY A 1 237 ? 12.773 3.086 38.609 1.00 23.72 237 GLY A CA 1
ATOM 1880 C C . GLY A 1 237 ? 12.795 4.259 37.636 1.00 23.72 237 GLY A C 1
ATOM 1881 O O . GLY A 1 237 ? 12.458 4.117 36.468 1.00 23.72 237 GLY A O 1
ATOM 1882 N N . ARG A 1 238 ? 13.141 5.438 38.151 1.00 24.62 238 ARG A N 1
ATOM 1883 C CA . ARG A 1 238 ? 13.212 6.735 37.460 1.00 24.62 238 ARG A CA 1
ATOM 1884 C C . ARG A 1 238 ? 14.011 6.672 36.146 1.00 24.62 238 ARG A C 1
ATOM 1886 O O . ARG A 1 238 ? 15.100 6.113 36.123 1.00 24.62 238 ARG A O 1
ATOM 1893 N N . LEU A 1 239 ? 13.511 7.337 35.102 1.00 25.42 239 LEU A N 1
ATOM 1894 C CA . LEU A 1 239 ? 14.242 7.619 33.857 1.00 25.42 239 LEU A CA 1
ATOM 1895 C C . LEU A 1 239 ? 15.404 8.598 34.118 1.00 25.42 239 LEU A C 1
ATOM 1897 O O . LEU A 1 239 ? 15.137 9.705 34.595 1.00 25.42 239 LEU A O 1
ATOM 1901 N N . PRO A 1 240 ? 16.663 8.269 33.772 1.00 25.61 240 PRO A N 1
ATOM 1902 C CA . PRO A 1 240 ? 17.707 9.265 33.601 1.00 25.61 240 PRO A CA 1
ATOM 1903 C C . PRO A 1 240 ? 17.767 9.735 32.136 1.00 25.61 240 PRO A C 1
ATOM 1905 O O . PRO A 1 240 ? 17.740 8.942 31.198 1.00 25.61 240 PRO A O 1
ATOM 1908 N N . LEU A 1 241 ? 17.863 11.051 31.955 1.00 28.45 241 LEU A N 1
ATOM 1909 C CA . LEU A 1 241 ? 18.341 11.710 30.734 1.00 28.45 241 LEU A CA 1
ATOM 1910 C C . LEU A 1 241 ? 19.818 11.366 30.489 1.00 28.45 241 LEU A C 1
ATOM 1912 O O . LEU A 1 241 ? 20.565 11.434 31.458 1.00 28.45 241 LEU A O 1
ATOM 1916 N N . LEU A 1 242 ? 20.221 11.089 29.233 1.00 23.31 242 LEU A N 1
ATOM 1917 C CA . LEU A 1 242 ? 21.550 11.310 28.586 1.00 23.31 242 LEU A CA 1
ATOM 1918 C C . LEU A 1 242 ? 21.667 10.440 27.295 1.00 23.31 242 LEU A C 1
ATOM 1920 O O . LEU A 1 242 ? 20.957 9.446 27.189 1.00 23.31 242 LEU A O 1
ATOM 1924 N N . PRO A 1 243 ? 22.599 10.692 26.347 1.00 26.08 243 PRO A N 1
ATOM 1925 C CA . PRO A 1 243 ? 22.717 11.829 25.427 1.00 26.08 243 PRO A CA 1
ATOM 1926 C C . PRO A 1 243 ? 22.766 11.404 23.932 1.00 26.08 243 PRO A C 1
ATOM 1928 O O . PRO A 1 243 ? 22.939 10.240 23.583 1.00 26.08 243 PRO A O 1
ATOM 1931 N N . LEU A 1 244 ? 22.677 12.391 23.035 1.00 29.55 244 LEU A N 1
ATOM 1932 C CA . LEU A 1 244 ? 22.965 12.280 21.598 1.00 29.55 244 LEU A CA 1
ATOM 1933 C C . LEU A 1 244 ? 24.447 11.947 21.327 1.00 29.55 244 LEU A C 1
ATOM 1935 O O . LEU A 1 244 ? 25.315 12.766 21.611 1.00 29.55 244 LEU A O 1
ATOM 1939 N N . LEU A 1 245 ? 24.710 10.801 20.698 1.00 24.53 245 LEU A N 1
ATOM 1940 C CA . LEU A 1 245 ? 25.938 10.405 19.983 1.00 24.53 245 LEU A CA 1
ATOM 1941 C C . LEU A 1 245 ? 25.469 9.403 18.910 1.00 24.53 245 LEU A C 1
ATOM 1943 O O . LEU A 1 245 ? 24.652 8.548 19.218 1.00 24.53 245 LEU A O 1
ATOM 1947 N N . GLY A 1 246 ? 25.857 9.379 17.643 1.00 23.11 246 GLY A N 1
ATOM 1948 C CA . GLY A 1 246 ? 26.901 10.008 16.848 1.00 23.11 246 GLY A CA 1
ATOM 1949 C C . GLY A 1 246 ? 26.971 9.145 15.578 1.00 23.11 246 GLY A C 1
ATOM 1950 O O . GLY A 1 246 ? 26.877 7.920 15.663 1.00 23.11 246 GLY A O 1
ATOM 1951 N N . GLN A 1 247 ? 27.038 9.769 14.404 1.00 28.95 247 GLN A N 1
ATOM 1952 C CA . GLN A 1 247 ? 27.137 9.077 13.117 1.00 28.95 247 GLN A CA 1
ATOM 1953 C C . GLN A 1 247 ? 28.347 8.129 13.095 1.00 28.95 247 GLN A C 1
ATOM 1955 O O . GLN A 1 247 ? 29.423 8.498 13.565 1.00 28.95 247 GLN A O 1
ATOM 1960 N N . ARG A 1 248 ? 28.189 6.928 12.524 1.00 26.19 248 ARG A N 1
ATOM 1961 C CA . ARG A 1 248 ? 29.316 6.097 12.086 1.00 26.19 248 ARG A CA 1
ATOM 1962 C C . ARG A 1 248 ? 29.067 5.543 10.690 1.00 26.19 248 ARG A C 1
ATOM 1964 O O . ARG A 1 248 ? 28.015 4.979 10.401 1.00 26.19 248 ARG A O 1
ATOM 1971 N N . GLU A 1 249 ? 30.073 5.794 9.867 1.00 25.86 249 GLU A N 1
ATOM 1972 C CA . GLU A 1 249 ? 30.256 5.461 8.463 1.00 25.86 249 GLU A CA 1
ATOM 1973 C C . GLU A 1 249 ? 30.263 3.943 8.220 1.00 25.86 249 GLU A C 1
ATOM 1975 O O . GLU A 1 249 ? 30.689 3.158 9.068 1.00 25.86 249 GLU A O 1
ATOM 1980 N N . LEU A 1 250 ? 29.787 3.543 7.039 1.00 26.34 250 LEU A N 1
ATOM 1981 C CA . LEU A 1 250 ? 29.873 2.182 6.510 1.00 26.34 250 LEU A CA 1
ATOM 1982 C C . LEU A 1 250 ? 31.221 2.001 5.794 1.00 26.34 250 LEU A C 1
ATOM 1984 O O . LEU A 1 250 ? 31.529 2.745 4.864 1.00 26.34 250 LEU A O 1
ATOM 1988 N N . ASP A 1 251 ? 31.999 1.005 6.220 1.00 28.14 251 ASP A N 1
ATOM 1989 C CA . ASP A 1 251 ? 33.264 0.584 5.602 1.00 28.14 251 ASP A CA 1
ATOM 1990 C C . ASP A 1 251 ? 33.005 -0.142 4.255 1.00 28.14 251 ASP A C 1
ATOM 1992 O O . ASP A 1 251 ? 32.216 -1.094 4.223 1.00 28.14 251 ASP A O 1
ATOM 1996 N N . PRO A 1 252 ? 33.628 0.283 3.134 1.00 29.53 252 PRO A N 1
ATOM 1997 C CA . PRO A 1 252 ? 33.361 -0.250 1.799 1.00 29.53 252 PRO A CA 1
ATOM 1998 C C . PRO A 1 252 ? 34.183 -1.491 1.395 1.00 29.53 252 PRO A C 1
ATOM 2000 O O . PRO A 1 252 ? 34.126 -1.887 0.227 1.00 29.53 252 PRO A O 1
ATOM 2003 N N . HIS A 1 253 ? 34.917 -2.158 2.290 1.00 29.39 253 HIS A N 1
ATOM 2004 C CA . HIS A 1 253 ? 35.738 -3.311 1.897 1.00 29.39 253 HIS A CA 1
ATOM 2005 C C . HIS A 1 253 ? 35.520 -4.556 2.752 1.00 29.39 253 HIS A C 1
ATOM 2007 O O . HIS A 1 253 ? 36.213 -4.746 3.737 1.00 29.39 253 HIS A O 1
ATOM 2013 N N . LEU A 1 254 ? 34.661 -5.481 2.303 1.00 31.81 254 LEU A N 1
ATOM 2014 C CA . LEU A 1 254 ? 34.772 -6.913 2.637 1.00 31.81 254 LEU A CA 1
ATOM 2015 C C . LEU A 1 254 ? 34.031 -7.779 1.603 1.00 31.81 254 LEU A C 1
ATOM 2017 O O . LEU A 1 254 ? 32.978 -8.362 1.840 1.00 31.81 254 LEU A O 1
ATOM 2021 N N . GLY A 1 255 ? 34.622 -7.868 0.412 1.00 24.77 255 GLY A N 1
ATOM 2022 C CA . GLY A 1 255 ? 34.388 -8.965 -0.517 1.00 24.77 255 GLY A CA 1
ATOM 2023 C C . GLY A 1 255 ? 35.535 -9.964 -0.412 1.00 24.77 255 GLY A C 1
ATOM 2024 O O . GLY A 1 255 ? 36.648 -9.629 -0.807 1.00 24.77 255 GLY A O 1
ATOM 2025 N N . ARG A 1 256 ? 35.266 -11.167 0.113 1.00 26.38 256 ARG A N 1
ATOM 2026 C CA . 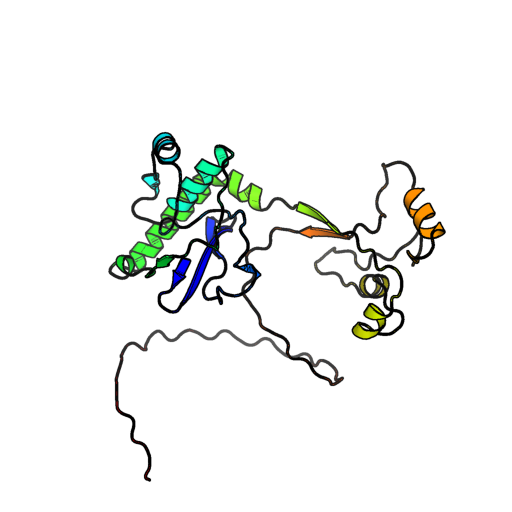ARG A 1 256 ? 35.813 -12.467 -0.333 1.00 26.38 256 ARG A CA 1
ATOM 2027 C C . ARG A 1 256 ? 35.421 -13.582 0.637 1.00 26.38 256 ARG A C 1
ATOM 2029 O O . ARG A 1 256 ? 35.777 -13.586 1.809 1.00 26.38 256 ARG A O 1
ATOM 2036 N N . SER A 1 257 ? 34.727 -14.564 0.079 1.00 24.69 257 SER A N 1
ATOM 2037 C CA . SER A 1 257 ? 34.553 -15.909 0.610 1.00 24.69 257 SER A CA 1
ATOM 2038 C C . SER A 1 257 ? 35.903 -16.589 0.857 1.00 24.69 257 SER A C 1
ATOM 2040 O O . SER A 1 257 ? 36.700 -16.719 -0.073 1.00 24.69 257 SER A O 1
ATOM 2042 N N . VAL A 1 258 ? 36.113 -17.116 2.064 1.00 26.95 258 VAL A N 1
ATOM 2043 C CA . VAL A 1 258 ? 37.058 -18.211 2.312 1.00 26.95 258 VAL A CA 1
ATOM 2044 C C . VAL A 1 258 ? 36.369 -19.235 3.210 1.00 26.95 258 VAL A C 1
ATOM 2046 O O . VAL A 1 258 ? 36.159 -19.010 4.397 1.00 26.95 258 VAL A O 1
ATOM 2049 N N . GLN A 1 259 ? 36.023 -20.380 2.623 1.00 25.94 259 GLN A N 1
ATOM 2050 C CA . GLN A 1 259 ? 35.799 -21.621 3.356 1.00 25.94 259 GLN A CA 1
ATOM 2051 C C . GLN A 1 259 ? 37.118 -22.050 4.012 1.00 25.94 259 GLN A C 1
ATOM 2053 O O . GLN A 1 259 ? 38.085 -22.303 3.293 1.00 25.94 259 GLN A O 1
ATOM 2058 N N . ARG A 1 260 ? 37.149 -22.235 5.337 1.00 27.73 260 ARG A N 1
ATOM 2059 C CA . ARG A 1 260 ? 38.050 -23.205 5.984 1.00 27.73 260 ARG A CA 1
ATOM 2060 C C . ARG A 1 260 ? 37.381 -23.870 7.193 1.00 27.73 260 ARG A C 1
ATOM 2062 O O . ARG A 1 260 ? 37.090 -23.232 8.192 1.00 27.73 260 ARG A O 1
ATOM 2069 N N . ARG A 1 261 ? 37.146 -25.168 6.981 1.00 26.53 261 ARG A N 1
ATOM 2070 C CA . ARG A 1 261 ? 37.006 -26.335 7.869 1.00 26.53 261 ARG A CA 1
ATOM 2071 C C . ARG A 1 261 ? 36.883 -26.111 9.382 1.00 26.53 261 ARG A C 1
ATOM 2073 O O . ARG A 1 261 ? 37.779 -25.575 10.022 1.00 26.53 261 ARG A O 1
ATOM 2080 N N . ALA A 1 262 ? 35.829 -26.721 9.922 1.00 29.72 262 ALA A N 1
ATOM 2081 C CA . ALA A 1 262 ? 35.704 -27.114 11.315 1.00 29.72 262 ALA A CA 1
ATOM 2082 C C . ALA A 1 262 ? 36.817 -28.101 11.710 1.00 29.72 262 ALA A C 1
ATOM 2084 O O . ALA A 1 262 ? 37.052 -29.092 11.016 1.00 29.72 262 ALA A O 1
ATOM 2085 N N . ALA A 1 263 ? 37.458 -27.830 12.842 1.00 30.30 263 ALA A N 1
ATOM 2086 C CA . ALA A 1 263 ? 38.136 -28.819 13.663 1.00 30.30 263 ALA A CA 1
ATOM 2087 C C . ALA A 1 263 ? 37.385 -28.833 15.000 1.00 30.30 263 ALA A C 1
ATOM 2089 O O . ALA A 1 263 ? 37.301 -27.801 15.666 1.00 30.30 263 ALA A O 1
ATOM 2090 N N . GLY A 1 264 ? 36.752 -29.960 15.325 1.00 29.92 264 GLY A N 1
ATOM 2091 C CA . GLY A 1 264 ? 36.206 -30.206 16.659 1.00 29.92 264 GLY A CA 1
ATOM 2092 C C . GLY A 1 264 ? 37.314 -30.647 17.620 1.00 29.92 264 GLY A C 1
ATOM 2093 O O . GLY A 1 264 ? 38.375 -31.065 17.152 1.00 29.92 264 GLY A O 1
ATOM 2094 N N . PRO A 1 265 ? 37.090 -30.571 18.940 1.00 34.50 265 PRO A N 1
ATOM 2095 C CA . PRO A 1 265 ? 37.906 -31.278 19.908 1.00 34.50 265 PRO A CA 1
ATOM 2096 C C . PRO A 1 265 ? 37.311 -32.662 20.221 1.00 34.50 265 PRO A C 1
ATOM 2098 O O . PRO A 1 265 ? 36.104 -32.810 20.396 1.00 34.50 265 PRO A O 1
ATOM 2101 N N . ASP A 1 266 ? 38.208 -33.640 20.250 1.00 31.25 266 ASP A N 1
ATOM 2102 C CA . ASP A 1 266 ? 38.199 -34.939 20.933 1.00 31.25 266 ASP A CA 1
ATOM 2103 C C . ASP A 1 266 ? 36.996 -35.272 21.845 1.00 31.25 266 ASP A C 1
ATOM 2105 O O . ASP A 1 266 ? 36.867 -34.729 22.945 1.00 31.25 266 ASP A O 1
ATOM 2109 N N . LEU A 1 267 ? 36.153 -36.216 21.403 1.00 31.12 267 LEU A N 1
ATOM 2110 C CA . LEU A 1 267 ? 35.989 -37.594 21.924 1.00 31.12 267 LEU A CA 1
ATOM 2111 C C . LEU A 1 267 ? 34.819 -38.302 21.218 1.00 31.12 267 LEU A C 1
ATOM 2113 O O . LEU A 1 267 ? 33.741 -37.683 21.077 1.00 31.12 267 LEU A O 1
#

pLDDT: mean 75.54, std 26.21, range [22.69, 98.06]

Secondary structure (DSSP, 8-state):
-B-TTS-B--SSEEE-TTS-EEETTTTS-TTSGGGSS-EE-SB--GGG----HHHHHHTTSS-GGGTTSSSHHHHHHHHHHHTT---EE-TT---B--TTTTTTTS-HHHHHHHHHHHHHHHHHHHHHHHHHHTPPEEEEEE---SS--HHHHHHH-TT--HHHHHHH----STT--------TT-S--TT-HHHHHHHHT---GGG---SSEEEEEE----------PPPP-----PPPP-------PPP----------------

Sequence (267 aa):
MLFPDGRLQEAGARIGVDGTSEMIGLFDDPSLPRWNVRREVDYASGACLALRREVFADLGGFDIVFAPAYCEDADLCFRLRERGLRIVYEPTSEIVHHLSVTANSIDVGYKHRLATRNQQAFVQRWGERLEGLNTVRTIAFHLPQFHTIPENDRWWGAGFTEWTNVTRALPNYRGHYQPHLPADLGFYDLSDPAALKRQGAGRPVRDRRLLPLFLLVLRRPPGAGKTAGAPADRGGGRLPLLPLLGQRELDPHLGRSVQRRAAGPDL